Protein AF-A0A960ZLJ6-F1 (afdb_monomer_lite)

Secondary structure (DSSP, 8-state):
------------------PPP---------HHHHHHHHHHHHHHHHHHHHHHHHHHHHHHHHHS---HHHHHHHHHHHHHHHHHHHHHHHHHHHHHHS--HHHHHHHHHHHHHHHHHHHHHHHHHHS---S-HHHHHHHHHHHHHHHHHHHHHHHHHHHHHHHH-PPPPHHHH--HHHHHHHHHHHHHHHHHHHHHHSTTSSS----S--THHHHHHHHHHHHHHHHHHHHHHHHHHHHHTTSTT-

Structure (mmCIF, N/CA/C/O backbone):
data_AF-A0A960ZLJ6-F1
#
_entry.id   AF-A0A960ZLJ6-F1
#
loop_
_atom_site.group_PDB
_atom_site.id
_atom_site.type_symbol
_atom_site.label_atom_id
_atom_site.label_alt_id
_atom_site.label_comp_id
_atom_site.label_asym_id
_atom_site.label_entity_id
_atom_site.label_seq_id
_atom_site.pdbx_PDB_ins_code
_atom_site.Cartn_x
_atom_site.Cartn_y
_atom_site.Cartn_z
_atom_site.occupancy
_atom_site.B_iso_or_equiv
_atom_site.auth_seq_id
_atom_site.auth_comp_id
_atom_site.auth_asym_id
_atom_site.auth_atom_id
_atom_site.pdbx_PDB_model_num
ATOM 1 N N . MET A 1 1 ? -41.829 24.516 54.418 1.00 42.97 1 MET A N 1
ATOM 2 C CA . MET A 1 1 ? -42.920 23.629 54.867 1.00 42.97 1 MET A CA 1
ATOM 3 C C . MET A 1 1 ? -43.172 22.631 53.756 1.00 42.97 1 MET A C 1
ATOM 5 O O . MET A 1 1 ? -43.751 22.989 52.741 1.00 42.97 1 MET A O 1
ATOM 9 N N . GLU A 1 2 ? -42.612 21.433 53.912 1.00 40.19 2 GLU A N 1
ATOM 10 C CA . GLU A 1 2 ? -42.951 20.254 53.109 1.00 40.19 2 GLU A CA 1
ATOM 11 C C . GLU A 1 2 ? -44.406 19.843 53.356 1.00 40.19 2 GLU A C 1
ATOM 13 O O . GLU A 1 2 ? -44.946 20.088 54.439 1.00 40.19 2 GLU A O 1
ATOM 18 N N . PRO A 1 3 ? -44.979 19.090 52.414 1.00 52.72 3 PRO A N 1
ATOM 19 C CA . PRO A 1 3 ? -45.621 17.851 52.816 1.00 52.72 3 PRO A CA 1
ATOM 20 C C . PRO A 1 3 ? -44.926 16.636 52.191 1.00 52.72 3 PRO A C 1
ATOM 22 O O . PRO A 1 3 ? -44.803 16.509 50.973 1.00 52.72 3 PRO A O 1
ATOM 25 N N . ARG A 1 4 ? -44.501 15.727 53.078 1.00 37.47 4 ARG A N 1
ATOM 26 C CA . ARG A 1 4 ? -44.159 14.332 52.785 1.00 37.47 4 ARG A CA 1
ATOM 27 C C . ARG A 1 4 ? -45.387 13.606 52.237 1.00 37.47 4 ARG A C 1
ATOM 29 O O . ARG A 1 4 ? -46.447 13.665 52.854 1.00 37.47 4 ARG A O 1
ATOM 36 N N . PHE A 1 5 ? -45.203 12.835 51.172 1.00 51.69 5 PHE A N 1
ATOM 37 C CA . PHE A 1 5 ? -46.081 11.715 50.847 1.00 51.69 5 PHE A CA 1
ATOM 38 C C . PHE A 1 5 ? -45.293 10.414 50.983 1.00 51.69 5 PHE A C 1
ATOM 40 O O . PHE A 1 5 ? -44.429 10.099 50.168 1.00 51.69 5 PHE A O 1
ATOM 47 N N . ASP A 1 6 ? -45.612 9.675 52.043 1.00 43.44 6 ASP A N 1
ATOM 48 C CA . ASP A 1 6 ? -45.339 8.251 52.172 1.00 43.44 6 ASP A CA 1
ATOM 49 C C . ASP A 1 6 ? -46.301 7.479 51.258 1.00 43.44 6 ASP A C 1
ATOM 51 O O . ASP A 1 6 ? -47.517 7.599 51.406 1.00 43.44 6 ASP A O 1
ATOM 55 N N . ASN A 1 7 ? -45.786 6.626 50.366 1.00 44.28 7 ASN A N 1
ATOM 56 C CA . ASN A 1 7 ? -46.478 5.371 50.073 1.00 44.28 7 ASN A CA 1
ATOM 57 C C . ASN A 1 7 ? -45.523 4.278 49.570 1.00 44.28 7 ASN A C 1
ATOM 59 O O . ASN A 1 7 ? -44.730 4.469 48.650 1.00 44.28 7 ASN A O 1
ATOM 63 N N . LYS A 1 8 ? -45.604 3.127 50.236 1.00 41.88 8 LYS A N 1
ATOM 64 C CA . LYS A 1 8 ? -44.801 1.910 50.048 1.00 41.88 8 LYS A CA 1
ATOM 65 C C . LYS A 1 8 ? -45.372 1.019 48.916 1.00 41.88 8 LYS A C 1
ATOM 67 O O . LYS A 1 8 ? -46.445 1.311 48.397 1.00 41.88 8 LYS A O 1
ATOM 72 N N . PRO A 1 9 ? -44.652 -0.042 48.492 1.00 47.66 9 PRO A N 1
ATOM 73 C CA . PRO A 1 9 ? -44.700 -0.566 47.129 1.00 47.66 9 PRO A CA 1
ATOM 74 C C . PRO A 1 9 ? -45.764 -1.649 46.925 1.00 47.66 9 PRO A C 1
ATOM 76 O O . PRO A 1 9 ? -45.934 -2.525 47.772 1.00 47.66 9 PRO A O 1
ATOM 79 N N . ASN A 1 10 ? -46.386 -1.665 45.743 1.00 39.88 10 ASN A N 1
ATOM 80 C CA . ASN A 1 10 ? -47.188 -2.798 45.291 1.00 39.88 10 ASN A CA 1
ATOM 81 C C . ASN A 1 10 ? -46.344 -3.748 44.432 1.00 39.88 10 ASN A C 1
ATOM 83 O O . ASN A 1 10 ? -45.914 -3.421 43.327 1.00 39.88 10 ASN A O 1
ATOM 87 N N . LYS A 1 11 ? -46.130 -4.950 44.975 1.00 42.84 11 LYS A N 1
ATOM 88 C CA . LYS A 1 11 ? -45.729 -6.151 44.242 1.00 42.84 11 LYS A CA 1
ATOM 89 C C . LYS A 1 11 ? -46.851 -6.530 43.271 1.00 42.84 11 LYS A C 1
ATOM 91 O O . LYS A 1 11 ? -47.959 -6.808 43.715 1.00 42.84 11 LYS A O 1
ATOM 96 N N . ALA A 1 12 ? -46.533 -6.652 41.988 1.00 43.50 12 ALA A N 1
ATOM 97 C CA . ALA A 1 12 ? -47.305 -7.463 41.055 1.00 43.50 12 ALA A CA 1
ATOM 98 C C . ALA A 1 12 ? -46.348 -8.454 40.382 1.00 43.50 12 ALA A C 1
ATOM 100 O O . ALA A 1 12 ? -45.472 -8.090 39.602 1.00 43.50 12 ALA A O 1
ATOM 101 N N . TRP A 1 13 ? -46.480 -9.710 40.798 1.00 40.50 13 TRP A N 1
ATOM 102 C CA . TRP A 1 13 ? -45.931 -10.903 40.165 1.00 40.50 13 TRP A CA 1
ATOM 103 C C . TRP A 1 13 ? -46.904 -11.392 39.083 1.00 40.50 13 TRP A C 1
ATOM 105 O O . TRP A 1 13 ? -48.114 -11.320 39.278 1.00 40.50 13 TRP A O 1
ATOM 115 N N . GLY A 1 14 ? -46.363 -11.977 38.013 1.00 36.09 14 GLY A N 1
ATOM 116 C CA . GLY A 1 14 ? -47.102 -12.660 36.942 1.00 36.09 14 GLY A CA 1
ATOM 117 C C . GLY A 1 14 ? -46.942 -11.911 35.616 1.00 36.09 14 GLY A C 1
ATOM 118 O O . GLY A 1 14 ? -47.268 -10.741 35.538 1.00 36.09 14 GLY A O 1
ATOM 119 N N . SER A 1 15 ? -46.403 -12.465 34.537 1.00 42.03 15 SER A N 1
ATOM 120 C CA . SER A 1 15 ? -46.321 -13.864 34.128 1.00 42.03 15 SER A CA 1
ATOM 121 C C . SER A 1 15 ? -45.172 -14.027 33.131 1.00 42.03 15 SER A C 1
ATOM 123 O O . SER A 1 15 ? -45.117 -13.358 32.101 1.00 42.03 15 SER A O 1
ATOM 125 N N . ARG A 1 16 ? -44.254 -14.936 33.456 1.00 40.34 16 ARG A N 1
ATOM 126 C CA . ARG A 1 16 ? -43.125 -15.358 32.630 1.00 40.34 16 ARG A CA 1
ATOM 127 C C . ARG A 1 16 ? -43.671 -16.242 31.501 1.00 40.34 16 ARG A C 1
ATOM 129 O O . ARG A 1 16 ? -43.960 -17.410 31.730 1.00 40.34 16 ARG A O 1
ATOM 136 N N . ALA A 1 17 ? -43.852 -15.679 30.309 1.00 43.78 17 ALA A N 1
ATOM 137 C CA . ALA A 1 17 ? -44.080 -16.462 29.100 1.00 43.78 17 ALA A CA 1
ATOM 138 C C . ALA A 1 17 ? -42.729 -17.029 28.641 1.00 43.78 17 ALA A C 1
ATOM 140 O O . ALA A 1 17 ? -41.893 -16.320 28.085 1.00 43.78 17 ALA A O 1
ATOM 141 N N . SER A 1 18 ? -42.500 -18.304 28.941 1.00 44.50 18 SER A N 1
ATOM 142 C CA . SER A 1 18 ? -41.421 -19.119 28.386 1.00 44.50 18 SER A CA 1
ATOM 143 C C . SER A 1 18 ? -41.724 -19.418 26.919 1.00 44.50 18 SER A C 1
ATOM 145 O O . SER A 1 18 ? -42.316 -20.445 26.591 1.00 44.50 18 SER A O 1
ATOM 147 N N . GLY A 1 19 ? -41.365 -18.482 26.042 1.00 42.03 19 GLY A N 1
ATOM 148 C CA . GLY A 1 19 ? -41.150 -18.781 24.631 1.00 42.03 19 GLY A CA 1
ATOM 149 C C . GLY A 1 19 ? -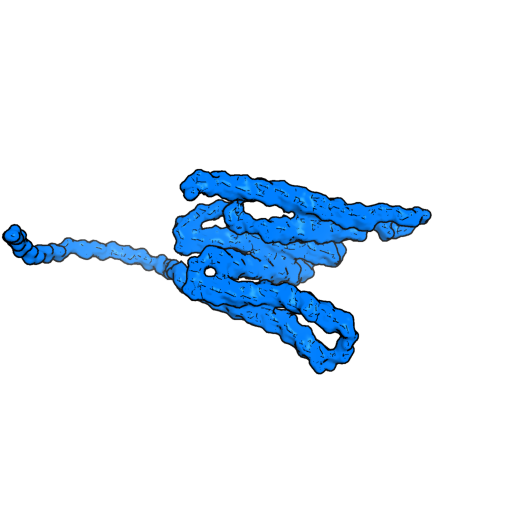39.851 -19.583 24.474 1.00 42.03 19 GLY A C 1
ATOM 150 O O . GLY A 1 19 ? -38.909 -19.329 25.228 1.00 42.03 19 GLY A O 1
ATOM 151 N N . PRO A 1 20 ? -39.785 -20.562 23.557 1.00 48.81 20 PRO A N 1
ATOM 152 C CA . PRO A 1 20 ? -38.560 -21.312 23.313 1.00 48.81 20 PRO A CA 1
ATOM 153 C C . PRO A 1 20 ? -37.447 -20.358 22.863 1.00 48.81 20 PRO A C 1
ATOM 155 O O . PRO A 1 20 ? -37.625 -19.579 21.925 1.00 48.81 20 PRO A O 1
ATOM 158 N N . GLU A 1 21 ? -36.313 -20.413 23.562 1.00 45.88 21 GLU A N 1
ATOM 159 C CA . GLU A 1 21 ? -35.086 -19.711 23.196 1.00 45.88 21 GLU A CA 1
ATOM 160 C C . GLU A 1 21 ? -34.679 -20.104 21.766 1.00 45.88 21 GLU A C 1
ATOM 162 O O . GLU A 1 21 ? -34.523 -21.299 21.488 1.00 45.88 21 GLU A O 1
ATOM 167 N N . PRO A 1 22 ? -34.477 -19.147 20.843 1.00 46.25 22 PRO A N 1
ATOM 168 C CA . PRO A 1 22 ? -33.805 -19.443 19.592 1.00 46.25 22 PRO A CA 1
ATOM 169 C C . PRO A 1 22 ? -32.340 -19.764 19.905 1.00 46.25 22 PRO A C 1
ATOM 171 O O . PRO A 1 22 ? -31.490 -18.890 20.072 1.00 46.25 22 PRO A O 1
ATOM 174 N N . THR A 1 23 ? -32.057 -21.058 20.001 1.00 48.19 23 THR A N 1
ATOM 175 C CA . THR A 1 23 ? -30.716 -21.636 20.031 1.00 48.19 23 THR A CA 1
ATOM 176 C C . THR A 1 23 ? -30.081 -21.494 18.649 1.00 48.19 23 THR A C 1
ATOM 178 O O . THR A 1 23 ? -30.034 -22.419 17.849 1.00 48.19 23 THR A O 1
ATOM 181 N N . SER A 1 24 ? -29.575 -20.298 18.361 1.00 44.19 24 SER A N 1
ATOM 182 C CA . SER A 1 24 ? -28.483 -20.110 17.406 1.00 44.19 24 SER A CA 1
ATOM 183 C C . SER A 1 24 ? -27.694 -18.862 17.793 1.00 44.19 24 SER A C 1
ATOM 185 O O . SER A 1 24 ? -27.745 -17.819 17.142 1.00 44.19 24 SER A O 1
ATOM 187 N N . THR A 1 25 ? -26.972 -18.953 18.905 1.00 41.34 25 THR A N 1
ATOM 188 C CA . THR A 1 25 ? -25.927 -17.993 19.249 1.00 41.34 25 THR A CA 1
ATOM 189 C C . THR A 1 25 ? -24.782 -18.152 18.250 1.00 41.34 25 THR A C 1
ATOM 191 O O . THR A 1 25 ? -23.787 -18.820 18.522 1.00 41.34 25 THR A O 1
ATOM 194 N N . CYS A 1 26 ? -24.900 -17.522 17.079 1.00 43.28 26 CYS A N 1
ATOM 195 C CA . CYS A 1 26 ? -23.722 -16.882 16.514 1.00 43.28 26 CYS A CA 1
ATOM 196 C C . CYS A 1 26 ? -23.325 -15.837 17.552 1.00 43.28 26 CYS A C 1
ATOM 198 O O . CYS A 1 26 ? -23.973 -14.800 17.666 1.00 43.28 26 CYS A O 1
ATOM 200 N N . GLU A 1 27 ? -22.362 -16.190 18.398 1.00 48.97 27 GLU A N 1
ATOM 201 C CA . GLU A 1 27 ? -21.798 -15.319 19.417 1.00 48.97 27 GLU A CA 1
ATOM 202 C C . GLU A 1 27 ? -21.179 -14.119 18.687 1.00 48.97 27 GLU A C 1
ATOM 204 O O . GLU A 1 27 ? -20.052 -14.165 18.198 1.00 48.97 27 GLU A O 1
ATOM 209 N N . GLU A 1 28 ? -21.986 -13.078 18.480 1.00 59.84 28 GLU A N 1
ATOM 210 C CA . GLU A 1 28 ? -21.565 -11.860 17.807 1.00 59.84 28 GLU A CA 1
ATOM 211 C C . GLU A 1 28 ? -20.450 -11.253 18.660 1.00 59.84 28 GLU A C 1
ATOM 213 O O . GLU A 1 28 ? -20.678 -10.816 19.793 1.00 59.84 28 GLU A O 1
ATOM 218 N N . MET A 1 29 ? -19.211 -11.322 18.157 1.00 68.25 29 MET A N 1
ATOM 219 C CA . MET A 1 29 ? -18.051 -10.834 18.893 1.00 68.25 29 MET A CA 1
ATOM 220 C C . MET A 1 29 ? -18.290 -9.383 19.288 1.00 68.25 29 MET A C 1
ATOM 222 O O . MET A 1 29 ? -18.554 -8.525 18.445 1.00 68.25 29 MET A O 1
ATOM 226 N N . ARG A 1 30 ? -18.164 -9.102 20.589 1.00 77.25 30 ARG A N 1
ATOM 227 C CA . ARG A 1 30 ? -18.282 -7.735 21.089 1.00 77.25 30 ARG A CA 1
ATOM 228 C C . ARG A 1 30 ? -17.206 -6.866 20.433 1.00 77.25 30 ARG A C 1
ATOM 230 O O . ARG A 1 30 ? -16.052 -7.301 20.366 1.00 77.25 30 ARG A O 1
ATOM 237 N N . PRO A 1 31 ? -17.524 -5.618 20.055 1.00 75.69 31 PRO A N 1
ATOM 238 C CA . PRO A 1 31 ? -16.590 -4.728 19.367 1.00 75.69 31 PRO A CA 1
ATOM 239 C C . PRO A 1 31 ? -15.247 -4.605 20.106 1.00 75.69 31 PRO A C 1
ATOM 241 O O . PRO A 1 31 ? -14.179 -4.666 19.502 1.00 75.69 31 PRO A O 1
ATOM 244 N N . GLU A 1 32 ? -15.258 -4.545 21.436 1.00 80.12 32 GLU A N 1
ATOM 245 C CA . GLU A 1 32 ? -14.033 -4.493 22.245 1.00 80.12 32 GLU A CA 1
ATOM 246 C C . GLU A 1 32 ? -13.080 -5.678 22.016 1.00 80.12 32 GLU A C 1
ATOM 248 O O . GLU A 1 32 ? -11.861 -5.493 21.990 1.00 80.12 32 GLU A O 1
ATOM 253 N N . HIS A 1 33 ? -13.622 -6.885 21.819 1.00 83.06 33 HIS A N 1
ATOM 254 C CA . HIS A 1 33 ? -12.832 -8.087 21.549 1.00 83.06 33 HIS A CA 1
ATOM 255 C C . HIS A 1 33 ? -12.257 -8.036 20.134 1.00 83.06 33 HIS A C 1
ATOM 257 O O . HIS A 1 33 ? -11.052 -8.213 19.964 1.00 83.06 33 HIS A O 1
ATOM 263 N N . THR A 1 34 ? -13.076 -7.683 19.140 1.00 82.12 34 THR A N 1
ATOM 264 C CA . THR A 1 34 ? -12.648 -7.498 17.743 1.00 82.12 34 THR A CA 1
ATOM 265 C C . THR A 1 34 ? -11.516 -6.475 17.635 1.00 82.12 34 THR A C 1
ATOM 267 O O . THR A 1 34 ? -10.515 -6.708 16.958 1.00 82.12 34 THR A O 1
ATOM 270 N N . ARG A 1 35 ? -11.624 -5.357 18.363 1.00 84.56 35 ARG A N 1
ATOM 271 C CA . ARG A 1 35 ? -10.609 -4.299 18.403 1.00 84.56 35 ARG A CA 1
ATOM 272 C C . ARG A 1 35 ? -9.286 -4.791 18.989 1.00 84.56 35 ARG A C 1
ATOM 274 O O . ARG A 1 35 ? -8.232 -4.562 18.398 1.00 84.56 35 ARG A O 1
ATOM 281 N N . ARG A 1 36 ? -9.332 -5.457 20.148 1.00 86.44 36 ARG A N 1
ATOM 282 C CA . ARG A 1 36 ? -8.135 -5.988 20.819 1.00 86.44 36 ARG A CA 1
ATOM 283 C C . ARG A 1 36 ? -7.461 -7.079 19.993 1.00 86.44 36 ARG A C 1
ATOM 285 O O . ARG A 1 36 ? -6.240 -7.071 19.884 1.00 86.44 36 ARG A O 1
ATOM 292 N N . LEU A 1 37 ? -8.239 -7.964 19.370 1.00 87.44 37 LEU A N 1
ATOM 293 C CA . LEU A 1 37 ? -7.715 -8.991 18.470 1.00 87.44 37 LEU A CA 1
ATOM 294 C C . LEU A 1 37 ? -7.023 -8.364 17.258 1.00 87.44 37 LEU A C 1
ATOM 296 O O . LEU A 1 37 ? -5.874 -8.697 16.979 1.00 87.44 37 LEU A O 1
ATOM 300 N N . LEU A 1 38 ? -7.674 -7.409 16.583 1.00 87.00 38 LEU A N 1
ATOM 301 C CA . LEU A 1 38 ? -7.099 -6.757 15.407 1.00 87.00 38 LEU A CA 1
ATOM 302 C C . LEU A 1 38 ? -5.836 -5.957 15.755 1.00 87.00 38 LEU A C 1
ATOM 304 O O . LEU A 1 38 ? -4.830 -6.069 15.059 1.00 87.00 38 LEU A O 1
ATOM 308 N N . GLY A 1 39 ? -5.866 -5.183 16.844 1.00 85.38 39 GLY A N 1
ATOM 309 C CA . GLY A 1 39 ? -4.712 -4.415 17.317 1.00 85.38 39 GLY A CA 1
ATOM 310 C C . GLY A 1 39 ? -3.545 -5.307 17.747 1.00 85.38 39 GLY A C 1
ATOM 311 O O . GLY A 1 39 ? -2.399 -5.057 17.369 1.00 85.38 39 GLY A O 1
ATOM 312 N N . GLY A 1 40 ? -3.830 -6.388 18.479 1.00 87.56 40 GLY A N 1
ATOM 313 C CA . GLY A 1 40 ? -2.829 -7.366 18.903 1.00 87.56 40 GLY A CA 1
ATOM 314 C C . GLY A 1 40 ? -2.185 -8.085 17.718 1.00 87.56 40 GLY A C 1
ATOM 315 O O . GLY A 1 40 ? -0.960 -8.116 17.610 1.00 87.56 40 GLY A O 1
ATOM 316 N N . PHE A 1 41 ? -2.996 -8.580 16.780 1.00 89.62 41 PHE A N 1
ATOM 317 C CA . PHE A 1 41 ? -2.505 -9.250 15.576 1.00 89.62 41 PHE A CA 1
ATOM 318 C C . PHE A 1 41 ? -1.679 -8.309 14.690 1.00 89.62 41 PHE A C 1
ATOM 320 O O . PHE A 1 41 ? -0.599 -8.681 14.235 1.00 89.62 41 PHE A O 1
ATOM 327 N N . ALA A 1 42 ? -2.126 -7.062 14.510 1.00 88.44 42 ALA A N 1
ATOM 328 C CA . ALA A 1 42 ? -1.377 -6.049 13.768 1.00 88.44 42 ALA A CA 1
ATOM 329 C C . ALA A 1 42 ? -0.020 -5.739 14.413 1.00 88.44 42 ALA A C 1
ATOM 331 O O . ALA A 1 42 ? 0.979 -5.578 13.711 1.00 88.44 42 ALA A O 1
ATOM 332 N N . THR A 1 43 ? 0.035 -5.694 15.744 1.00 89.56 43 THR A N 1
ATOM 333 C CA . THR A 1 43 ? 1.276 -5.439 16.482 1.00 89.56 43 THR A CA 1
ATOM 334 C C . THR A 1 43 ? 2.259 -6.598 16.324 1.00 89.56 43 THR A C 1
ATOM 336 O O . THR A 1 43 ? 3.427 -6.367 16.018 1.00 89.56 43 THR A O 1
ATOM 339 N N . LEU A 1 44 ? 1.788 -7.842 16.462 1.00 91.75 44 LEU A N 1
ATOM 340 C CA . LEU A 1 44 ? 2.619 -9.036 16.284 1.00 91.75 44 LEU A CA 1
ATOM 341 C C . LEU A 1 44 ? 3.147 -9.155 14.851 1.00 91.75 44 LEU A C 1
ATOM 343 O O . LEU A 1 44 ? 4.346 -9.351 14.657 1.00 91.75 44 LEU A O 1
ATOM 347 N N . LEU A 1 45 ? 2.281 -8.976 13.849 1.00 89.44 45 LEU A N 1
ATOM 348 C CA . LEU A 1 45 ? 2.687 -9.014 12.444 1.00 89.44 45 LEU A CA 1
ATOM 349 C C . LEU A 1 45 ? 3.667 -7.878 12.111 1.00 89.44 45 LEU A C 1
ATOM 351 O O . LEU A 1 45 ? 4.651 -8.085 11.405 1.00 89.44 45 LEU A O 1
ATOM 355 N N . GLY A 1 46 ? 3.427 -6.686 12.661 1.00 88.06 46 GLY A N 1
ATOM 356 C CA . GLY A 1 46 ? 4.304 -5.528 12.523 1.00 88.06 46 GLY A CA 1
ATOM 357 C C . GLY A 1 46 ? 5.697 -5.758 13.092 1.00 88.06 46 GLY A C 1
ATOM 358 O O . GLY A 1 46 ? 6.693 -5.465 12.429 1.00 88.06 46 GLY A O 1
ATOM 359 N N . ALA A 1 47 ? 5.768 -6.320 14.300 1.00 90.38 47 ALA A N 1
ATOM 360 C CA . ALA A 1 47 ? 7.023 -6.685 14.944 1.00 90.38 47 ALA A CA 1
ATOM 361 C C . ALA A 1 47 ? 7.765 -7.754 14.130 1.00 90.38 47 ALA A C 1
ATOM 363 O O . ALA A 1 47 ? 8.948 -7.581 13.840 1.00 90.38 47 ALA A O 1
ATOM 364 N N . TRP A 1 48 ? 7.058 -8.798 13.682 1.00 91.12 48 TRP A N 1
ATOM 365 C CA . TRP A 1 48 ? 7.618 -9.845 12.826 1.00 91.12 48 TRP A CA 1
ATOM 366 C C . TRP A 1 48 ? 8.198 -9.293 11.517 1.00 91.12 48 TRP A C 1
ATOM 368 O O . TRP A 1 48 ? 9.323 -9.631 11.148 1.00 91.12 48 TRP A O 1
ATOM 378 N N . TRP A 1 49 ? 7.468 -8.418 10.819 1.00 88.62 49 TRP A N 1
ATOM 379 C CA . TRP A 1 49 ? 7.940 -7.802 9.575 1.00 88.62 49 TRP A CA 1
ATOM 380 C C . TRP A 1 49 ? 9.145 -6.896 9.799 1.00 88.62 49 TRP A C 1
ATOM 382 O O . TRP A 1 49 ? 10.126 -6.972 9.062 1.00 88.62 49 TRP A O 1
ATOM 392 N N . THR A 1 50 ? 9.086 -6.055 10.833 1.00 88.75 50 THR A N 1
ATOM 393 C CA . THR A 1 50 ? 10.181 -5.146 11.189 1.00 88.75 50 THR A CA 1
ATOM 394 C C . THR A 1 50 ? 11.444 -5.946 11.494 1.00 88.75 50 THR A C 1
ATOM 396 O O . THR A 1 50 ? 12.506 -5.652 10.952 1.00 88.75 50 THR A O 1
ATOM 399 N N . TRP A 1 51 ? 11.313 -7.020 12.276 1.00 88.00 51 TRP A N 1
ATOM 400 C CA . TRP A 1 51 ? 12.399 -7.949 12.569 1.00 88.00 51 TRP A CA 1
ATOM 401 C C . TRP A 1 51 ? 12.958 -8.600 11.298 1.00 88.00 51 TRP A C 1
ATOM 403 O O . TRP A 1 51 ? 14.155 -8.520 11.036 1.00 88.00 51 TRP A O 1
ATOM 413 N N . SER A 1 52 ? 12.085 -9.165 10.462 1.00 84.50 52 SER A N 1
ATOM 414 C CA . SER A 1 52 ? 12.464 -9.838 9.211 1.00 84.50 52 SER A CA 1
ATOM 415 C C . SER A 1 52 ? 13.118 -8.898 8.195 1.00 84.50 52 SER A C 1
ATOM 417 O O . SER A 1 52 ? 13.901 -9.344 7.366 1.00 84.50 52 SER A O 1
ATOM 419 N N . THR A 1 53 ? 12.814 -7.601 8.255 1.00 84.44 53 THR A N 1
ATOM 420 C CA . THR A 1 53 ? 13.387 -6.593 7.354 1.00 84.44 53 THR A CA 1
ATOM 421 C C . THR A 1 53 ? 14.731 -6.075 7.861 1.00 84.44 53 THR A C 1
ATOM 423 O O . THR A 1 53 ? 15.619 -5.822 7.058 1.00 84.44 53 THR A O 1
ATOM 426 N N . ILE A 1 54 ? 14.897 -5.910 9.178 1.00 84.75 54 ILE A N 1
ATOM 427 C CA . ILE A 1 54 ? 16.079 -5.272 9.782 1.00 84.75 54 ILE A CA 1
ATOM 428 C C . ILE A 1 54 ? 17.195 -6.277 10.087 1.00 84.75 54 ILE A C 1
ATOM 430 O O . ILE A 1 54 ? 18.370 -5.963 9.902 1.00 84.75 54 ILE A O 1
ATOM 434 N N . VAL A 1 55 ? 16.857 -7.485 10.541 1.00 83.81 55 VAL A N 1
ATOM 435 C CA . VAL A 1 55 ? 17.857 -8.448 11.029 1.00 83.81 55 VAL A CA 1
ATOM 436 C C . VAL A 1 55 ? 18.729 -9.037 9.919 1.00 83.81 55 VAL A C 1
ATOM 438 O O . VAL A 1 55 ? 19.947 -8.995 10.089 1.00 83.81 55 VAL A O 1
ATOM 441 N N . PRO A 1 56 ? 18.200 -9.516 8.773 1.00 82.06 56 PRO A N 1
ATOM 442 C CA . PRO A 1 56 ? 19.047 -10.076 7.716 1.00 82.06 56 PRO A CA 1
ATOM 443 C C . PRO A 1 56 ? 20.119 -9.100 7.188 1.00 82.06 56 PRO A C 1
ATOM 445 O O . PRO A 1 56 ? 21.277 -9.509 7.062 1.00 82.06 56 PRO A O 1
ATOM 448 N N . PRO A 1 57 ? 19.802 -7.810 6.938 1.00 76.25 57 PRO A N 1
ATOM 449 C CA . PRO A 1 57 ? 20.807 -6.809 6.589 1.00 76.25 57 PRO A CA 1
ATOM 450 C C . PRO A 1 57 ? 21.888 -6.625 7.666 1.00 76.25 57 PRO A C 1
ATOM 452 O O . PRO A 1 57 ? 23.069 -6.599 7.333 1.00 76.25 57 PRO A O 1
ATOM 455 N N . ILE A 1 58 ? 21.512 -6.555 8.951 1.00 76.25 58 ILE A N 1
ATOM 456 C CA . ILE A 1 58 ? 22.472 -6.421 10.064 1.00 76.25 58 ILE A CA 1
ATOM 457 C C . ILE A 1 58 ? 23.386 -7.646 10.152 1.00 76.25 58 ILE A C 1
ATOM 459 O O . ILE A 1 58 ? 24.599 -7.498 10.273 1.00 76.25 58 ILE A O 1
ATOM 463 N N . THR A 1 59 ? 22.822 -8.853 10.054 1.00 77.62 59 THR A N 1
ATOM 464 C CA . THR A 1 59 ? 23.615 -10.089 10.104 1.00 77.62 59 THR A CA 1
ATOM 465 C C . THR A 1 59 ? 24.596 -10.184 8.944 1.00 77.62 59 THR A C 1
ATOM 467 O O . THR A 1 59 ? 25.714 -10.639 9.151 1.00 77.62 59 THR A O 1
ATOM 470 N N . ARG A 1 60 ? 24.215 -9.688 7.757 1.00 71.38 60 ARG A N 1
ATOM 471 C CA . ARG A 1 60 ? 25.110 -9.603 6.600 1.00 71.38 60 ARG A CA 1
ATOM 472 C C . ARG A 1 60 ? 26.248 -8.613 6.833 1.00 71.38 60 ARG A C 1
ATOM 474 O O . ARG A 1 60 ? 27.391 -8.962 6.571 1.00 71.38 60 ARG A O 1
ATOM 481 N N . ILE A 1 61 ? 25.965 -7.413 7.354 1.00 71.94 61 ILE A N 1
ATOM 482 C CA . ILE A 1 61 ? 27.007 -6.414 7.675 1.00 71.94 61 ILE A CA 1
ATOM 483 C C . ILE A 1 61 ? 28.062 -6.997 8.628 1.00 71.94 61 ILE A C 1
ATOM 485 O O . ILE A 1 61 ? 29.233 -6.637 8.554 1.00 71.94 61 ILE A O 1
ATOM 489 N N . TRP A 1 62 ? 27.651 -7.881 9.538 1.00 68.69 62 TRP A N 1
ATOM 490 C CA . TRP A 1 62 ? 28.553 -8.535 10.484 1.00 68.69 62 TRP A CA 1
ATOM 491 C C . TRP A 1 62 ? 29.292 -9.753 9.919 1.00 68.69 62 TRP A C 1
ATOM 493 O O . TRP A 1 62 ? 30.333 -10.107 10.469 1.00 68.69 62 TRP A O 1
ATOM 503 N N . SER A 1 63 ? 28.774 -10.406 8.872 1.00 71.19 63 SER A N 1
ATOM 504 C CA . SER A 1 63 ? 29.363 -11.632 8.320 1.00 71.19 63 SER A CA 1
ATOM 505 C C . SER A 1 63 ? 30.316 -11.397 7.151 1.00 71.19 63 SER A C 1
ATOM 507 O O . SER A 1 63 ? 31.254 -12.175 7.007 1.00 71.19 63 SER A O 1
ATOM 509 N N . ASP A 1 64 ? 30.114 -10.346 6.348 1.00 59.75 64 ASP A N 1
ATOM 510 C CA . ASP A 1 64 ? 30.881 -10.108 5.119 1.00 59.75 64 ASP A CA 1
ATOM 511 C C . ASP A 1 64 ? 31.451 -8.682 5.030 1.00 59.75 64 ASP A C 1
ATOM 513 O O . ASP A 1 64 ? 30.831 -7.701 5.444 1.00 59.75 64 ASP A O 1
ATOM 517 N N . GLY A 1 65 ? 32.651 -8.566 4.451 1.00 54.25 65 GLY A N 1
ATOM 518 C CA . GLY A 1 65 ? 33.301 -7.290 4.151 1.00 54.25 65 GLY A CA 1
ATOM 519 C C . GLY A 1 65 ? 32.573 -6.551 3.030 1.00 54.25 65 GLY A C 1
ATOM 520 O O . GLY A 1 65 ? 32.841 -6.785 1.856 1.00 54.25 65 GLY A O 1
ATOM 521 N N . PHE A 1 66 ? 31.643 -5.672 3.397 1.00 57.53 66 PHE A N 1
ATOM 522 C CA . PHE A 1 66 ? 30.860 -4.888 2.445 1.00 57.53 66 PHE A CA 1
ATOM 523 C C . PHE A 1 66 ? 31.659 -3.756 1.792 1.00 57.53 66 PHE A C 1
ATOM 525 O O . PHE A 1 66 ? 32.395 -3.021 2.455 1.00 57.53 66 PHE A O 1
ATOM 532 N N . GLU A 1 67 ? 31.414 -3.540 0.500 1.00 61.00 67 GLU A N 1
ATOM 533 C CA . GLU A 1 67 ? 31.751 -2.281 -0.158 1.00 61.00 67 GLU A CA 1
ATOM 534 C C . GLU A 1 67 ? 30.901 -1.147 0.442 1.00 61.00 67 GLU A C 1
ATOM 536 O O . GLU A 1 67 ? 29.709 -1.305 0.713 1.00 61.00 67 GLU A O 1
ATOM 541 N N . SER A 1 68 ? 31.492 0.031 0.662 1.00 59.78 68 SER A N 1
ATOM 542 C CA . SER A 1 68 ? 30.827 1.149 1.357 1.00 59.78 68 SER A CA 1
ATOM 543 C C . SER A 1 68 ? 29.508 1.589 0.702 1.00 59.78 68 SER A C 1
ATOM 545 O O . SER A 1 68 ? 28.633 2.129 1.380 1.00 59.78 68 SER A O 1
ATOM 547 N N . PHE A 1 69 ? 29.344 1.339 -0.601 1.00 55.03 69 PHE A N 1
ATOM 548 C CA . PHE A 1 69 ? 28.129 1.645 -1.357 1.00 55.03 69 PHE A CA 1
ATOM 549 C C . PHE A 1 69 ? 26.923 0.802 -0.911 1.00 55.03 69 PHE A C 1
ATOM 551 O O . PHE A 1 69 ? 25.826 1.336 -0.734 1.00 55.03 69 PHE A O 1
ATOM 558 N N . ASP A 1 70 ? 27.134 -0.483 -0.630 1.00 64.56 70 ASP A N 1
ATOM 559 C CA . ASP A 1 70 ? 26.084 -1.387 -0.162 1.00 64.56 70 ASP A CA 1
ATOM 560 C C . ASP A 1 70 ? 25.604 -1.026 1.246 1.00 64.56 70 ASP A C 1
ATOM 562 O O . ASP A 1 70 ? 24.415 -1.136 1.538 1.00 64.56 70 ASP A O 1
ATOM 566 N N . VAL A 1 71 ? 26.497 -0.520 2.105 1.00 67.62 71 VAL A N 1
ATOM 567 C CA . VAL A 1 71 ? 26.149 -0.054 3.458 1.00 67.62 71 VAL A CA 1
ATOM 568 C C . VAL A 1 71 ? 25.243 1.178 3.400 1.00 67.62 71 VAL A C 1
ATOM 570 O O . VAL A 1 71 ? 24.243 1.243 4.117 1.00 67.62 71 VAL A O 1
ATOM 573 N N . VAL A 1 72 ? 25.547 2.141 2.523 1.00 67.81 72 VAL A N 1
ATOM 574 C CA . VAL A 1 72 ? 24.719 3.345 2.320 1.00 67.81 72 VAL A CA 1
ATOM 575 C C . VAL A 1 72 ? 23.353 2.975 1.733 1.00 67.81 72 VAL A C 1
ATOM 577 O O . VAL A 1 72 ? 22.320 3.494 2.172 1.00 67.81 72 VAL A O 1
ATOM 580 N N . PHE A 1 73 ? 23.326 2.042 0.780 1.00 66.81 73 PHE A N 1
ATOM 581 C CA . PHE A 1 73 ? 22.086 1.544 0.191 1.00 66.81 73 PHE A CA 1
ATOM 582 C C . PHE A 1 73 ? 21.222 0.804 1.226 1.00 66.81 73 PHE A C 1
ATOM 584 O O . PHE A 1 73 ? 20.027 1.093 1.349 1.00 66.81 73 PHE A O 1
ATOM 591 N N . LEU A 1 74 ? 21.829 -0.062 2.048 1.00 71.88 74 LEU A N 1
ATOM 592 C CA . LEU A 1 74 ? 21.173 -0.723 3.181 1.00 71.88 74 LEU A CA 1
ATOM 593 C C . LEU A 1 74 ? 20.580 0.294 4.162 1.00 71.88 74 LEU A C 1
ATOM 595 O O . LEU A 1 74 ? 19.402 0.204 4.499 1.00 71.88 74 LEU A O 1
ATOM 599 N N . LEU A 1 75 ? 21.376 1.277 4.595 1.00 74.19 75 LEU A N 1
ATOM 600 C CA . LEU A 1 75 ? 20.969 2.292 5.573 1.00 74.19 75 LEU A CA 1
ATOM 601 C C . LEU A 1 75 ? 19.795 3.149 5.098 1.00 74.19 75 LEU A C 1
ATOM 603 O O . LEU A 1 75 ? 19.086 3.708 5.928 1.00 74.19 75 LEU A O 1
ATOM 607 N N . THR A 1 76 ? 19.570 3.245 3.788 1.00 74.44 76 THR A N 1
ATOM 608 C CA . THR A 1 76 ? 18.494 4.069 3.226 1.00 74.44 76 THR A CA 1
ATOM 609 C C . THR A 1 76 ? 17.237 3.247 2.937 1.00 74.44 76 THR A C 1
ATOM 611 O O . THR A 1 76 ? 16.127 3.662 3.276 1.00 74.44 76 THR A O 1
ATOM 614 N N . ILE A 1 77 ? 17.383 2.060 2.338 1.00 75.12 77 ILE A N 1
ATOM 615 C CA . ILE A 1 77 ? 16.238 1.238 1.919 1.00 75.12 77 ILE A CA 1
ATOM 616 C C . ILE A 1 77 ? 15.659 0.415 3.069 1.00 75.12 77 ILE A C 1
ATOM 618 O O . ILE A 1 77 ? 14.437 0.284 3.156 1.00 75.12 77 ILE A O 1
ATOM 622 N N . VAL A 1 78 ? 16.493 -0.114 3.969 1.00 79.06 78 VAL A N 1
ATOM 623 C CA . VAL A 1 78 ? 16.022 -0.958 5.080 1.00 79.06 78 VAL A CA 1
ATOM 624 C C . VAL A 1 78 ? 15.055 -0.197 5.995 1.00 79.06 78 VAL A C 1
ATOM 626 O O . VAL A 1 78 ? 13.976 -0.733 6.266 1.00 79.06 78 VAL A O 1
ATOM 629 N N . PRO A 1 79 ? 15.327 1.060 6.410 1.00 81.06 79 PRO A N 1
ATOM 630 C CA . PRO A 1 79 ? 14.352 1.829 7.177 1.00 81.06 79 PRO A CA 1
ATOM 631 C C . PRO A 1 79 ? 13.057 2.069 6.407 1.00 81.06 79 PRO A C 1
ATOM 633 O O . PRO A 1 79 ? 11.984 1.949 6.990 1.00 81.06 79 PRO A O 1
ATOM 636 N N . LEU A 1 80 ? 13.138 2.350 5.101 1.00 80.06 80 LEU A N 1
ATOM 637 C CA . LEU A 1 80 ? 11.961 2.591 4.265 1.00 80.06 80 LEU A CA 1
ATOM 638 C C . LEU A 1 80 ? 11.059 1.348 4.185 1.00 80.06 80 LEU A C 1
ATOM 640 O O . LEU A 1 80 ? 9.842 1.451 4.336 1.00 80.06 80 LEU A O 1
ATOM 644 N N . MET A 1 81 ? 11.658 0.167 4.014 1.00 80.31 81 MET A N 1
ATOM 645 C CA . MET A 1 81 ? 10.954 -1.120 3.990 1.00 80.31 81 MET A CA 1
ATOM 646 C C . MET A 1 81 ? 10.403 -1.524 5.366 1.00 80.31 81 MET A C 1
ATOM 648 O O . MET A 1 81 ? 9.422 -2.266 5.448 1.00 80.31 81 MET A O 1
ATOM 652 N N . ALA A 1 82 ? 10.994 -1.020 6.454 1.00 84.31 82 ALA A N 1
ATOM 653 C CA . ALA A 1 82 ? 10.516 -1.250 7.814 1.00 84.31 82 ALA A CA 1
ATOM 654 C C . ALA A 1 82 ? 9.304 -0.373 8.187 1.00 84.31 82 ALA A C 1
ATOM 656 O O . ALA A 1 82 ? 8.569 -0.731 9.110 1.00 84.31 82 ALA A O 1
ATOM 657 N N . ILE A 1 83 ? 9.047 0.733 7.468 1.00 86.38 83 ILE A N 1
ATOM 658 C CA . ILE A 1 83 ? 7.947 1.673 7.763 1.00 86.38 83 ILE A CA 1
ATOM 659 C C . ILE A 1 83 ? 6.596 0.959 7.939 1.00 86.38 83 ILE A C 1
ATOM 661 O O . ILE A 1 83 ? 5.963 1.192 8.967 1.00 86.38 83 ILE A O 1
ATOM 665 N N . PRO A 1 84 ? 6.128 0.078 7.030 1.00 84.81 84 PRO A N 1
ATOM 666 C CA . PRO A 1 84 ? 4.845 -0.604 7.208 1.00 84.81 84 PRO A CA 1
ATOM 667 C C . PRO A 1 84 ? 4.771 -1.400 8.518 1.00 84.81 84 PRO A C 1
ATOM 669 O O . PRO A 1 84 ? 3.747 -1.358 9.198 1.00 84.81 84 PRO A O 1
ATOM 672 N N . GLY A 1 85 ? 5.864 -2.065 8.907 1.00 86.44 85 GLY A N 1
ATOM 673 C CA . GLY A 1 85 ? 5.956 -2.810 10.162 1.00 86.44 85 GLY A CA 1
ATOM 674 C C . GLY A 1 85 ? 5.886 -1.898 11.387 1.00 86.44 85 GLY A C 1
ATOM 675 O O . GLY A 1 85 ? 5.083 -2.141 12.289 1.00 86.44 85 GLY A O 1
ATOM 676 N N . ILE A 1 86 ? 6.641 -0.795 11.378 1.00 88.06 86 ILE A N 1
ATOM 677 C CA . ILE A 1 86 ? 6.629 0.212 12.450 1.00 88.06 86 ILE A CA 1
ATOM 678 C C . ILE A 1 86 ? 5.233 0.831 12.592 1.00 88.06 86 ILE A C 1
ATOM 680 O O . ILE A 1 86 ? 4.705 0.923 13.701 1.00 88.06 86 ILE A O 1
ATOM 684 N N . LEU A 1 87 ? 4.598 1.213 11.479 1.00 89.19 87 LEU A N 1
ATOM 685 C CA . LEU A 1 87 ? 3.237 1.754 11.484 1.00 89.19 87 LEU A CA 1
ATOM 686 C C . LEU A 1 87 ? 2.229 0.732 12.025 1.00 89.19 87 LEU A C 1
ATOM 688 O O . LEU A 1 87 ? 1.357 1.106 12.808 1.00 89.19 87 LEU A O 1
ATOM 692 N N . SER A 1 88 ? 2.370 -0.548 11.670 1.00 89.62 88 SER A N 1
ATOM 693 C CA . SER A 1 88 ? 1.532 -1.630 12.199 1.00 89.62 88 SER A CA 1
ATOM 694 C C . SER A 1 88 ? 1.627 -1.749 13.719 1.00 89.62 88 SER A C 1
ATOM 696 O O . SER A 1 88 ? 0.608 -1.899 14.384 1.00 89.62 88 SER A O 1
ATOM 698 N N . VAL A 1 89 ? 2.837 -1.641 14.279 1.00 89.56 89 VAL A N 1
ATOM 699 C CA . VAL A 1 89 ? 3.061 -1.668 15.733 1.00 89.56 89 VAL A CA 1
ATOM 700 C C . VAL A 1 89 ? 2.432 -0.442 16.390 1.00 89.56 89 VAL A C 1
ATOM 702 O O . VAL A 1 89 ? 1.621 -0.578 17.302 1.00 89.56 89 VAL A O 1
ATOM 705 N N . VAL A 1 90 ? 2.748 0.763 15.908 1.00 91.00 90 VAL A N 1
ATOM 706 C CA . VAL A 1 90 ? 2.269 2.016 16.515 1.00 91.00 90 VAL A CA 1
ATOM 707 C C . VAL A 1 90 ? 0.743 2.107 16.478 1.00 91.00 90 VAL A C 1
ATOM 709 O O . VAL A 1 90 ? 0.109 2.384 17.499 1.00 91.00 90 VAL A O 1
ATOM 712 N N . PHE A 1 91 ? 0.133 1.866 15.317 1.00 88.69 91 PHE A N 1
ATOM 713 C CA . PHE A 1 91 ? -1.318 1.945 15.174 1.00 88.69 91 PHE A CA 1
ATOM 714 C C . PHE A 1 91 ? -2.038 0.713 15.724 1.00 88.69 91 PHE A C 1
ATOM 716 O O . PHE A 1 91 ? -3.165 0.853 16.195 1.00 88.69 91 PHE A O 1
ATOM 723 N N . GLY A 1 92 ? -1.396 -0.458 15.744 1.00 86.12 92 GLY A N 1
ATOM 724 C CA . GLY A 1 92 ? -1.911 -1.666 16.389 1.00 86.12 92 GLY A CA 1
ATOM 725 C C . GLY A 1 92 ? -2.037 -1.503 17.902 1.00 86.12 92 GLY A C 1
ATOM 726 O O . GLY A 1 92 ? -3.110 -1.754 18.452 1.00 86.12 92 GLY A O 1
ATOM 727 N N . VAL A 1 93 ? -0.999 -0.978 18.565 1.00 88.81 93 VAL A N 1
ATOM 728 C CA . VAL A 1 93 ? -1.027 -0.662 20.006 1.00 88.81 93 VAL A CA 1
ATOM 729 C C . VAL A 1 93 ? -2.067 0.415 20.311 1.00 88.81 93 VAL A C 1
ATOM 731 O O . VAL A 1 93 ? -2.855 0.265 21.247 1.00 88.81 93 VAL A O 1
ATOM 734 N N . ARG A 1 94 ? -2.130 1.485 19.503 1.00 87.12 94 ARG A N 1
ATOM 735 C CA . ARG A 1 94 ? -3.164 2.520 19.668 1.00 87.12 94 ARG A CA 1
ATOM 736 C C . ARG A 1 94 ? -4.567 1.941 19.542 1.00 87.12 94 ARG A C 1
ATOM 738 O O . ARG A 1 94 ? -5.399 2.226 20.394 1.00 87.12 94 ARG A O 1
ATOM 745 N N . LEU A 1 95 ? -4.810 1.103 18.533 1.00 86.44 95 LEU A N 1
ATOM 746 C CA . LEU A 1 95 ? -6.102 0.451 18.337 1.00 86.44 95 LEU A CA 1
ATOM 747 C C . LEU A 1 95 ? -6.446 -0.485 19.503 1.00 86.44 95 LEU A C 1
ATOM 749 O O . LEU A 1 95 ? -7.595 -0.543 19.927 1.00 86.44 95 LEU A O 1
ATOM 753 N N . PHE A 1 96 ? -5.462 -1.196 20.057 1.00 83.69 96 PHE A N 1
ATOM 754 C CA . PHE A 1 96 ? -5.663 -2.085 21.201 1.00 83.69 96 PHE A CA 1
ATOM 755 C C . PHE A 1 96 ? -6.223 -1.333 22.420 1.00 83.69 96 PHE A C 1
ATOM 757 O O . PHE A 1 96 ? -7.206 -1.770 23.036 1.00 83.69 96 PHE A O 1
ATOM 764 N N . HIS A 1 97 ? -5.639 -0.172 22.725 1.00 83.06 97 HIS A N 1
ATOM 765 C CA . HIS A 1 97 ? -6.047 0.668 23.849 1.00 83.06 97 HIS A CA 1
ATOM 766 C C . HIS A 1 97 ? -7.336 1.445 23.579 1.00 83.06 97 HIS A C 1
ATOM 768 O O . HIS A 1 97 ? -8.249 1.404 24.407 1.00 83.06 97 HIS A O 1
ATOM 774 N N . GLU A 1 98 ? -7.448 2.097 22.424 1.00 83.62 98 GLU A N 1
ATOM 775 C CA . GLU A 1 98 ? -8.541 3.017 22.127 1.00 83.62 98 GLU A CA 1
ATOM 776 C C . GLU A 1 98 ? -9.083 2.837 20.705 1.00 83.62 98 GLU A C 1
ATOM 778 O O . GLU A 1 98 ? -8.353 2.708 19.720 1.00 83.62 98 GLU A O 1
ATOM 783 N N . MET A 1 99 ? -10.412 2.849 20.596 1.00 76.81 99 MET A N 1
ATOM 784 C CA . MET A 1 99 ? -11.111 2.753 19.322 1.00 76.81 99 MET A CA 1
ATOM 785 C C . MET A 1 99 ? -11.039 4.097 18.588 1.00 76.81 99 MET A C 1
ATOM 787 O O . MET A 1 99 ? -11.902 4.950 18.762 1.00 76.81 99 MET A O 1
ATOM 791 N N . GLN A 1 100 ? -10.020 4.280 17.750 1.00 81.94 100 GLN A N 1
ATOM 792 C CA . GLN A 1 100 ? -9.918 5.433 16.855 1.00 81.94 100 GLN A CA 1
ATOM 793 C C . GLN A 1 100 ? -10.045 4.987 15.397 1.00 81.94 100 GLN A C 1
ATOM 795 O O . GLN A 1 100 ? -9.340 4.082 14.944 1.00 81.94 100 GLN A O 1
ATOM 800 N N . GLU A 1 101 ? -10.912 5.653 14.631 1.00 80.88 101 GLU A N 1
ATOM 801 C CA . GLU A 1 101 ? -11.091 5.346 13.207 1.00 80.88 101 GLU A CA 1
ATOM 802 C C . GLU A 1 101 ? -9.804 5.517 12.398 1.00 80.88 101 GLU A C 1
ATOM 804 O O . GLU A 1 101 ? -9.549 4.761 11.463 1.00 80.88 101 GLU A O 1
ATOM 809 N N . SER A 1 102 ? -8.985 6.510 12.751 1.00 82.69 102 SER A N 1
ATOM 810 C CA . SER A 1 102 ? -7.683 6.740 12.126 1.00 82.69 102 SER A CA 1
ATOM 811 C C . SER A 1 102 ? -6.775 5.522 12.307 1.00 82.69 102 SER A C 1
ATOM 813 O O . SER A 1 102 ? -6.253 5.004 11.321 1.00 82.69 102 SER A O 1
ATOM 815 N N . SER A 1 103 ? -6.651 5.011 13.535 1.00 83.19 103 SER A N 1
ATOM 816 C CA . SER A 1 103 ? -5.871 3.810 13.858 1.00 83.19 103 SER A CA 1
ATOM 817 C C . SER A 1 103 ? -6.393 2.576 13.123 1.00 83.19 103 SER A C 1
ATOM 819 O O . SER A 1 103 ? -5.604 1.829 12.553 1.00 83.19 103 SER A O 1
ATOM 821 N N . LEU A 1 104 ? -7.716 2.401 13.046 1.00 83.75 104 LEU A N 1
ATOM 822 C CA . LEU A 1 104 ? -8.337 1.307 12.297 1.00 83.75 104 LEU A CA 1
ATOM 823 C C . LEU A 1 104 ? -7.990 1.365 10.799 1.00 83.75 104 LEU A C 1
ATOM 825 O O . LEU A 1 104 ? -7.611 0.354 10.206 1.00 83.75 104 LEU A O 1
ATOM 829 N N . ARG A 1 105 ? -8.075 2.556 10.190 1.00 84.88 105 ARG A N 1
ATOM 830 C CA . ARG A 1 105 ? -7.714 2.769 8.779 1.00 84.88 105 ARG A CA 1
ATOM 831 C C . ARG A 1 105 ? -6.243 2.465 8.514 1.00 84.88 105 ARG A C 1
ATOM 833 O O . ARG A 1 105 ? -5.938 1.898 7.467 1.00 84.88 105 ARG A O 1
ATOM 840 N N . TRP A 1 106 ? -5.349 2.830 9.432 1.00 85.25 106 TRP A N 1
ATOM 841 C CA . TRP A 1 106 ? -3.922 2.526 9.319 1.00 85.25 106 TRP A CA 1
ATOM 842 C C . TRP A 1 106 ? -3.644 1.031 9.433 1.00 85.25 106 TRP A C 1
ATOM 844 O O . TRP A 1 106 ? -2.975 0.481 8.565 1.00 85.25 106 TRP A O 1
ATOM 854 N N . VAL A 1 107 ? -4.208 0.363 10.441 1.00 85.56 107 VAL A N 1
ATOM 855 C CA . VAL A 1 107 ? -4.032 -1.080 10.654 1.00 85.56 107 VAL A CA 1
ATOM 856 C C . VAL A 1 107 ? -4.509 -1.880 9.440 1.00 85.56 107 VAL A C 1
ATOM 858 O O . VAL A 1 107 ? -3.761 -2.691 8.898 1.00 85.56 107 VAL A O 1
ATOM 861 N N . ILE A 1 108 ? -5.719 -1.608 8.944 1.00 86.19 108 ILE A N 1
ATOM 862 C CA . ILE A 1 108 ? -6.248 -2.310 7.764 1.00 86.19 108 ILE A CA 1
ATOM 863 C C . ILE A 1 108 ? -5.466 -1.929 6.501 1.00 86.19 108 ILE A C 1
ATOM 865 O O . ILE A 1 108 ? -5.267 -2.767 5.625 1.00 86.19 108 ILE A O 1
ATOM 869 N N . GLY A 1 109 ? -4.971 -0.692 6.409 1.00 83.81 109 GLY A N 1
ATOM 870 C CA . GLY A 1 109 ? -4.125 -0.246 5.299 1.00 83.81 109 GLY A CA 1
ATOM 871 C C . GLY A 1 109 ? -2.819 -1.022 5.229 1.00 83.81 109 GLY A C 1
ATOM 872 O O . GLY A 1 109 ? -2.418 -1.461 4.155 1.00 83.81 109 GLY A O 1
ATOM 873 N N . VAL A 1 110 ? -2.199 -1.261 6.381 1.00 84.00 110 VAL A N 1
ATOM 874 C CA . VAL A 1 110 ? -1.007 -2.095 6.475 1.00 84.00 110 VAL A CA 1
ATOM 875 C C . VAL A 1 110 ? -1.322 -3.538 6.071 1.00 84.00 110 VAL A C 1
ATOM 877 O O . VAL A 1 110 ? -0.622 -4.080 5.218 1.00 84.00 110 VAL A O 1
ATOM 880 N N . PHE A 1 111 ? -2.409 -4.139 6.572 1.00 84.62 111 PHE A N 1
ATOM 881 C CA . PHE A 1 111 ? -2.830 -5.477 6.127 1.00 84.62 111 PHE A CA 1
ATOM 882 C C . PHE A 1 111 ? -3.073 -5.555 4.618 1.00 84.62 111 PHE A C 1
ATOM 884 O O . PHE A 1 111 ? -2.709 -6.550 3.998 1.00 84.62 111 PHE A O 1
ATOM 891 N N . ALA A 1 112 ? -3.635 -4.511 4.010 1.00 85.19 112 ALA A N 1
ATOM 892 C CA . ALA A 1 112 ? -3.834 -4.456 2.567 1.00 85.19 112 ALA A CA 1
ATOM 893 C C . ALA A 1 112 ? -2.502 -4.449 1.802 1.00 85.19 112 ALA A C 1
ATOM 895 O O . ALA A 1 112 ? -2.384 -5.120 0.781 1.00 85.19 112 ALA A O 1
ATOM 896 N N . ILE A 1 113 ? -1.481 -3.751 2.310 1.00 81.69 113 ILE A N 1
ATOM 897 C CA . ILE A 1 113 ? -0.130 -3.779 1.730 1.00 81.69 113 ILE A CA 1
ATOM 898 C C . ILE A 1 113 ? 0.443 -5.197 1.806 1.00 81.69 113 ILE A C 1
ATOM 900 O O . ILE A 1 113 ? 0.857 -5.738 0.783 1.00 81.69 113 ILE A O 1
ATOM 904 N N . PHE A 1 114 ? 0.408 -5.827 2.985 1.00 81.75 114 PHE A N 1
ATOM 905 C CA . PHE A 1 114 ? 0.847 -7.217 3.156 1.00 81.75 114 PHE A CA 1
ATOM 906 C C . PHE A 1 114 ? 0.117 -8.171 2.209 1.00 81.75 114 PHE A C 1
ATOM 908 O O . PHE A 1 114 ? 0.746 -9.002 1.557 1.00 81.75 114 PHE A O 1
ATOM 915 N N . PHE A 1 115 ? -1.203 -8.023 2.103 1.00 83.94 115 PHE A N 1
ATOM 916 C CA . PHE A 1 115 ? -2.040 -8.835 1.232 1.00 83.94 115 PHE A CA 1
ATOM 917 C C . PHE A 1 115 ? -1.690 -8.640 -0.247 1.00 83.94 115 PHE A C 1
ATOM 919 O O . PHE A 1 115 ? -1.579 -9.623 -0.972 1.00 83.94 115 PHE A O 1
ATOM 926 N N . ALA A 1 116 ? -1.450 -7.402 -0.692 1.00 83.38 116 ALA A N 1
ATOM 927 C CA . ALA A 1 116 ? -1.026 -7.117 -2.061 1.00 83.38 116 ALA A CA 1
ATOM 928 C C . ALA A 1 116 ? 0.327 -7.766 -2.385 1.00 83.38 116 ALA A C 1
ATOM 930 O O . ALA A 1 116 ? 0.465 -8.404 -3.426 1.00 83.38 116 ALA A O 1
ATOM 931 N N . PHE A 1 117 ? 1.312 -7.650 -1.488 1.00 79.44 117 PHE A N 1
ATOM 932 C CA . PHE A 1 117 ? 2.619 -8.288 -1.672 1.00 79.44 117 PHE A CA 1
ATOM 933 C C . PHE A 1 117 ? 2.513 -9.811 -1.702 1.00 79.44 117 PHE A C 1
ATOM 935 O O . PHE A 1 117 ? 3.068 -10.441 -2.597 1.00 79.44 117 PHE A O 1
ATOM 942 N N . PHE A 1 118 ? 1.763 -10.394 -0.766 1.00 82.75 118 PHE A N 1
ATOM 943 C CA . PHE A 1 118 ? 1.551 -11.837 -0.702 1.00 82.75 118 PHE A CA 1
ATOM 944 C C . PHE A 1 118 ? 0.841 -12.370 -1.951 1.00 82.75 118 PHE A C 1
ATOM 946 O O . PHE A 1 118 ? 1.244 -13.379 -2.524 1.00 82.75 118 PHE A O 1
ATOM 953 N N . LEU A 1 119 ? -0.208 -11.682 -2.405 1.00 81.62 119 LEU A N 1
ATOM 954 C CA . LEU A 1 119 ? -0.937 -12.077 -3.605 1.00 81.62 119 LEU A CA 1
ATOM 955 C C . LEU A 1 119 ? -0.056 -11.933 -4.851 1.00 81.62 119 LEU A C 1
ATOM 957 O O . LEU A 1 119 ? -0.053 -12.823 -5.695 1.00 81.62 119 LEU A O 1
ATOM 961 N N . SER A 1 120 ? 0.742 -10.864 -4.933 1.00 79.31 120 SER A N 1
ATOM 962 C CA . SER A 1 120 ? 1.696 -10.662 -6.024 1.00 79.31 120 SER A CA 1
ATOM 963 C C . SER A 1 120 ? 2.776 -11.745 -6.062 1.00 79.31 120 SER A C 1
ATOM 965 O O . SER A 1 120 ? 3.126 -12.185 -7.152 1.00 79.31 120 SER A O 1
ATOM 967 N N . SER A 1 121 ? 3.296 -12.190 -4.912 1.00 78.38 121 SER A N 1
ATOM 968 C CA . SER A 1 121 ? 4.335 -13.230 -4.870 1.00 78.38 121 SER A CA 1
ATOM 969 C C . SER A 1 121 ? 3.795 -14.620 -5.206 1.00 78.38 121 SER A C 1
ATOM 971 O O . SER A 1 121 ? 4.536 -15.466 -5.688 1.00 78.38 121 SER A O 1
ATOM 973 N N . ARG A 1 122 ? 2.506 -14.874 -4.950 1.00 79.94 122 ARG A N 1
ATOM 974 C CA . ARG A 1 122 ? 1.837 -16.129 -5.329 1.00 79.94 122 ARG A CA 1
ATOM 975 C C . ARG A 1 122 ? 1.355 -16.133 -6.774 1.00 79.94 122 ARG A C 1
ATOM 977 O O . ARG A 1 122 ? 1.362 -17.182 -7.408 1.00 79.94 122 ARG A O 1
ATOM 984 N N . ALA A 1 123 ? 0.951 -14.981 -7.307 1.00 72.12 123 ALA A N 1
ATOM 985 C CA . ALA A 1 123 ? 0.489 -14.865 -8.688 1.00 72.12 123 ALA A CA 1
ATOM 986 C C . ALA A 1 123 ? 1.577 -15.271 -9.694 1.00 72.12 123 ALA A C 1
ATOM 988 O O . ALA A 1 123 ? 1.268 -15.965 -10.659 1.00 72.12 123 ALA A O 1
ATOM 989 N N . SER A 1 124 ? 2.842 -14.937 -9.413 1.00 65.56 124 SER A N 1
ATOM 990 C CA . SER A 1 124 ? 3.987 -15.348 -10.236 1.00 65.56 124 SER A CA 1
ATOM 991 C C . SER A 1 124 ? 4.254 -16.857 -10.243 1.00 65.56 124 SER A C 1
ATOM 993 O O . SER A 1 124 ? 4.956 -17.333 -11.123 1.00 65.56 124 SER A O 1
ATOM 995 N N . GLU A 1 125 ? 3.727 -17.617 -9.277 1.00 69.50 125 GLU A N 1
ATOM 996 C CA . GLU A 1 125 ? 3.856 -19.085 -9.240 1.00 69.50 125 GLU A CA 1
ATOM 997 C C . GLU A 1 125 ? 2.705 -19.788 -9.983 1.00 69.50 125 GLU A C 1
ATOM 999 O O . GLU A 1 125 ? 2.837 -20.945 -10.376 1.00 69.50 125 GLU A O 1
ATOM 1004 N N . ALA A 1 126 ? 1.558 -19.117 -10.135 1.00 67.81 126 ALA A N 1
ATOM 1005 C CA . ALA A 1 126 ? 0.299 -19.744 -10.537 1.00 67.81 126 ALA A CA 1
ATOM 1006 C C . ALA A 1 126 ? -0.110 -19.473 -11.991 1.00 67.81 126 ALA A C 1
ATOM 1008 O O . ALA A 1 126 ? -0.920 -20.226 -12.536 1.00 67.81 126 ALA A O 1
ATOM 1009 N N . LEU A 1 127 ? 0.399 -18.406 -12.614 1.00 65.38 127 LEU A N 1
ATOM 1010 C CA . LEU A 1 127 ? 0.088 -18.081 -14.003 1.00 65.38 127 LEU A CA 1
ATOM 1011 C C . LEU A 1 127 ? 1.217 -18.508 -14.951 1.00 65.38 127 LEU A C 1
ATOM 1013 O O . LEU A 1 127 ? 2.389 -18.339 -14.624 1.00 65.38 127 LEU A O 1
ATOM 1017 N N . PRO A 1 128 ? 0.880 -19.053 -16.135 1.00 67.81 128 PRO A N 1
ATOM 1018 C CA . PRO A 1 128 ? 1.862 -19.252 -17.191 1.00 67.81 128 PRO A CA 1
ATOM 1019 C C . PRO A 1 128 ? 2.390 -17.890 -17.659 1.00 67.81 128 PRO A C 1
ATOM 1021 O O . PRO A 1 128 ? 1.609 -16.942 -17.771 1.00 67.81 128 PRO A O 1
ATOM 1024 N N . SER A 1 129 ? 3.687 -17.812 -17.964 1.00 70.25 129 SER A N 1
ATOM 1025 C CA . SER A 1 129 ? 4.353 -16.581 -18.400 1.00 70.25 129 SER A CA 1
ATOM 1026 C C . SER A 1 129 ? 3.798 -16.099 -19.744 1.00 70.25 129 SER A C 1
ATOM 1028 O O . SER A 1 129 ? 4.193 -16.535 -20.825 1.00 70.25 129 SER A O 1
ATOM 1030 N N . LEU A 1 130 ? 2.809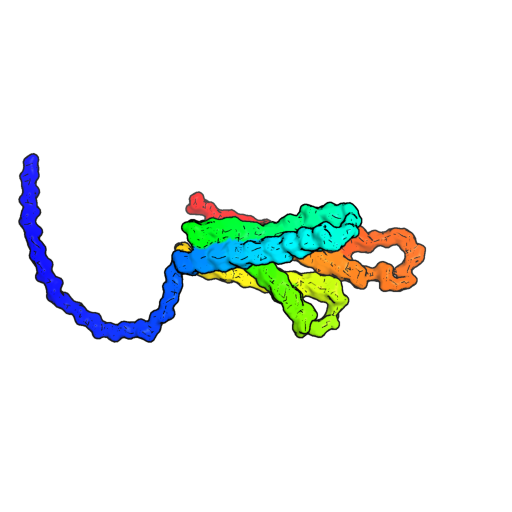 -15.209 -19.672 1.00 69.12 130 LEU A N 1
ATOM 1031 C CA . LEU A 1 130 ? 2.144 -14.602 -20.831 1.00 69.12 130 LEU A CA 1
ATOM 1032 C C . LEU A 1 130 ? 2.818 -13.291 -21.264 1.00 69.12 130 LEU A C 1
ATOM 1034 O O . LEU A 1 130 ? 2.535 -12.780 -22.348 1.00 69.12 130 LEU A O 1
ATOM 1038 N N . LEU A 1 131 ? 3.681 -12.729 -20.416 1.00 71.69 131 LEU A N 1
ATOM 1039 C CA . LEU A 1 131 ? 4.376 -11.459 -20.607 1.00 71.69 131 LEU A CA 1
ATOM 1040 C C . LEU A 1 131 ? 5.863 -11.620 -20.253 1.00 71.69 131 LEU A C 1
ATOM 1042 O O . LEU A 1 131 ? 6.219 -12.538 -19.523 1.00 71.69 131 LEU A O 1
ATOM 1046 N N . PRO A 1 132 ? 6.744 -10.717 -20.715 1.00 77.44 132 PRO A N 1
ATOM 1047 C CA . PRO A 1 132 ? 8.122 -10.660 -20.233 1.00 77.44 132 PRO A CA 1
ATOM 1048 C C . PRO A 1 132 ? 8.177 -10.441 -18.711 1.00 77.44 132 PRO A C 1
ATOM 1050 O O . PRO A 1 132 ? 7.431 -9.610 -18.187 1.00 77.44 132 PRO A O 1
ATOM 1053 N N . ASP A 1 133 ? 9.102 -11.107 -18.008 1.00 75.19 133 ASP A N 1
ATOM 1054 C CA . ASP A 1 133 ? 9.162 -11.193 -16.531 1.00 75.19 133 ASP A CA 1
ATOM 1055 C C . ASP A 1 133 ? 9.001 -9.843 -15.795 1.00 75.19 133 ASP A C 1
ATOM 1057 O O . ASP A 1 133 ? 8.388 -9.733 -14.726 1.00 75.19 133 ASP A O 1
ATOM 1061 N N . ARG A 1 134 ? 9.550 -8.763 -16.366 1.00 71.62 134 ARG A N 1
ATOM 1062 C CA . ARG A 1 134 ? 9.477 -7.408 -15.787 1.00 71.62 134 ARG A CA 1
ATOM 1063 C C . ARG A 1 134 ? 8.090 -6.777 -15.906 1.00 71.62 134 ARG A C 1
ATOM 1065 O O . ARG A 1 134 ? 7.655 -6.058 -15.005 1.00 71.62 134 ARG A O 1
ATOM 1072 N N . LEU A 1 135 ? 7.407 -7.018 -17.020 1.00 76.25 135 LEU A N 1
ATOM 1073 C CA . LEU A 1 135 ? 6.035 -6.568 -17.243 1.00 76.25 135 LEU A CA 1
ATOM 1074 C C . LEU A 1 135 ? 5.061 -7.393 -16.420 1.00 76.25 135 LEU A C 1
ATOM 1076 O O . LEU A 1 13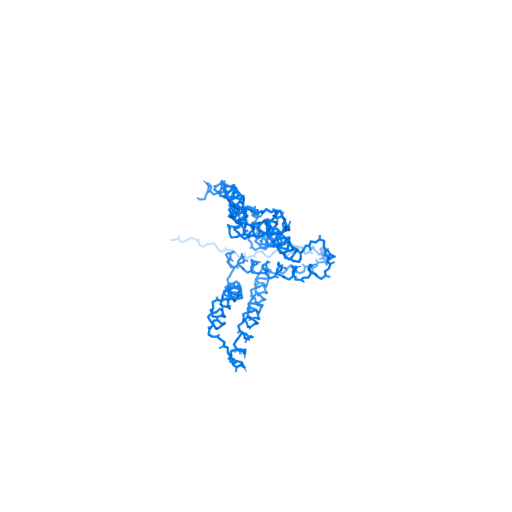5 ? 4.158 -6.833 -15.806 1.00 76.25 135 LEU A O 1
ATOM 1080 N N . GLU A 1 136 ? 5.290 -8.699 -16.370 1.00 80.38 136 GLU A N 1
ATOM 1081 C CA . GLU A 1 136 ? 4.474 -9.642 -15.625 1.00 80.38 136 GLU A CA 1
ATOM 1082 C C . GLU A 1 136 ? 4.472 -9.325 -14.124 1.00 80.38 136 GLU A C 1
ATOM 1084 O O . GLU A 1 136 ? 3.413 -9.103 -13.538 1.00 80.38 136 GLU A O 1
ATOM 1089 N N . SER A 1 137 ? 5.653 -9.167 -13.519 1.00 77.75 137 SER A N 1
ATOM 1090 C CA . SER A 1 137 ? 5.780 -8.789 -12.103 1.00 77.75 137 SER A CA 1
ATOM 1091 C C . SER A 1 137 ? 5.099 -7.454 -11.779 1.00 77.75 137 SER A C 1
ATOM 1093 O O . SER A 1 137 ? 4.396 -7.336 -10.772 1.00 77.75 137 SER A O 1
ATOM 1095 N N . THR A 1 138 ? 5.241 -6.450 -12.648 1.00 79.38 138 THR A N 1
ATOM 1096 C CA . THR A 1 138 ? 4.610 -5.134 -12.453 1.00 79.38 138 THR A CA 1
ATOM 1097 C C . THR A 1 138 ? 3.088 -5.199 -12.627 1.00 79.38 138 THR A C 1
ATOM 1099 O O . THR A 1 138 ? 2.347 -4.561 -11.874 1.00 79.38 138 THR A O 1
ATOM 1102 N N . ALA A 1 139 ? 2.602 -5.986 -13.589 1.00 82.25 139 ALA A N 1
ATOM 1103 C CA . ALA A 1 139 ? 1.180 -6.196 -13.832 1.00 82.25 139 ALA A CA 1
ATOM 1104 C C . ALA A 1 139 ? 0.519 -6.963 -12.680 1.00 82.25 139 ALA A C 1
ATOM 1106 O O . ALA A 1 139 ? -0.538 -6.549 -12.201 1.00 82.25 139 ALA A O 1
ATOM 1107 N N . PHE A 1 140 ? 1.156 -8.022 -12.173 1.00 84.75 140 PHE A N 1
ATOM 1108 C CA . PHE A 1 140 ? 0.662 -8.747 -11.002 1.00 84.75 140 PHE A CA 1
ATOM 1109 C C . PHE A 1 140 ? 0.627 -7.875 -9.758 1.00 84.75 140 PHE A C 1
ATOM 1111 O O . PHE A 1 140 ? -0.373 -7.903 -9.042 1.00 84.75 140 PHE A O 1
ATOM 1118 N N . LEU A 1 141 ? 1.642 -7.037 -9.537 1.00 81.69 141 LEU A N 1
ATOM 1119 C CA . LEU A 1 141 ? 1.632 -6.082 -8.432 1.00 81.69 141 LEU A CA 1
ATOM 1120 C C . LEU A 1 141 ? 0.451 -5.101 -8.541 1.00 81.69 141 LEU A C 1
ATOM 1122 O O . LEU A 1 141 ? -0.201 -4.812 -7.536 1.00 81.69 141 LEU A O 1
ATOM 1126 N N . LEU A 1 142 ? 0.149 -4.614 -9.751 1.00 83.19 142 LEU A N 1
ATOM 1127 C CA . LEU A 1 142 ? -0.986 -3.721 -9.999 1.00 83.19 142 LEU A CA 1
ATOM 1128 C C . LEU A 1 142 ? -2.330 -4.417 -9.752 1.00 83.19 142 LEU A C 1
ATOM 1130 O O . LEU A 1 142 ? -3.204 -3.866 -9.086 1.00 83.19 142 LEU A O 1
ATOM 1134 N N . VAL A 1 143 ? -2.514 -5.632 -10.265 1.00 86.62 143 VAL A N 1
ATOM 1135 C CA . VAL A 1 143 ? -3.751 -6.395 -10.047 1.00 86.62 143 VAL A CA 1
ATOM 1136 C C . VAL A 1 143 ? -3.919 -6.724 -8.564 1.00 86.62 143 VAL A C 1
ATOM 1138 O O . VAL A 1 143 ? -4.993 -6.512 -7.997 1.00 86.62 143 VAL A O 1
ATOM 1141 N N . ALA A 1 144 ? -2.849 -7.170 -7.908 1.00 85.56 144 ALA A N 1
ATOM 1142 C CA . ALA A 1 144 ? -2.863 -7.494 -6.492 1.00 85.56 144 ALA A CA 1
ATOM 1143 C C . ALA A 1 144 ? -3.178 -6.272 -5.622 1.00 85.56 144 ALA A C 1
ATOM 1145 O O . ALA A 1 144 ? -3.961 -6.375 -4.677 1.00 85.56 144 ALA A O 1
ATOM 1146 N N . SER A 1 145 ? -2.632 -5.101 -5.958 1.00 83.44 145 SER A N 1
ATOM 1147 C CA . SER A 1 145 ? -2.929 -3.864 -5.235 1.00 83.44 145 SER A CA 1
ATOM 1148 C C . SER A 1 145 ? -4.377 -3.413 -5.430 1.00 83.44 145 SER A C 1
ATOM 1150 O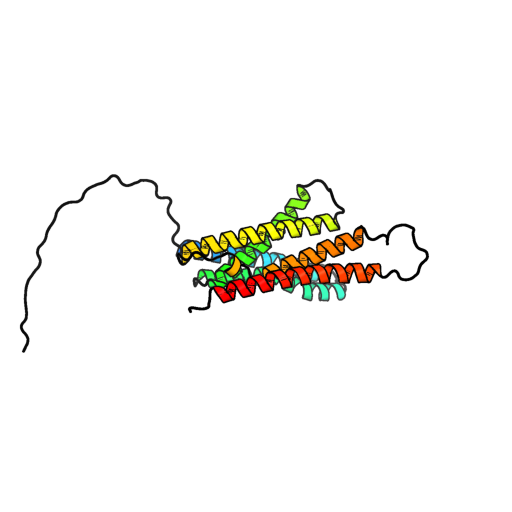 O . SER A 1 145 ? -5.002 -2.978 -4.466 1.00 83.44 145 SER A O 1
ATOM 1152 N N . LEU A 1 146 ? -4.946 -3.554 -6.633 1.00 86.88 146 LEU A N 1
ATOM 1153 C CA . LEU A 1 146 ? -6.345 -3.219 -6.897 1.00 86.88 146 LEU A CA 1
ATOM 1154 C C . LEU A 1 146 ? -7.277 -4.098 -6.061 1.00 86.88 146 LEU A C 1
ATOM 1156 O O . LEU A 1 146 ? -8.176 -3.579 -5.395 1.00 86.88 146 LEU A O 1
ATOM 1160 N N . ILE A 1 147 ? -7.021 -5.408 -6.029 1.00 87.69 147 ILE A N 1
ATOM 1161 C CA . ILE A 1 147 ? -7.771 -6.350 -5.188 1.00 87.69 147 ILE A CA 1
ATOM 1162 C C . ILE A 1 147 ? -7.613 -5.972 -3.710 1.00 87.69 147 ILE A C 1
ATOM 1164 O O . ILE A 1 147 ? -8.606 -5.895 -2.985 1.00 87.69 147 ILE A O 1
ATOM 1168 N N . ALA A 1 148 ? -6.392 -5.666 -3.267 1.00 86.44 148 ALA A N 1
ATOM 1169 C CA . ALA A 1 148 ? -6.123 -5.264 -1.892 1.00 86.44 148 ALA A CA 1
ATOM 1170 C C . ALA A 1 148 ? -6.833 -3.960 -1.499 1.00 86.44 148 ALA A C 1
ATOM 1172 O O . ALA A 1 148 ? -7.362 -3.866 -0.395 1.00 86.44 148 ALA A O 1
ATOM 1173 N N . VAL A 1 149 ? -6.899 -2.967 -2.392 1.00 85.06 149 VAL A N 1
ATOM 1174 C CA . VAL A 1 149 ? -7.626 -1.708 -2.161 1.00 85.06 149 VAL A CA 1
ATOM 1175 C C . VAL A 1 149 ? -9.127 -1.965 -2.040 1.00 85.06 149 VAL A C 1
ATOM 1177 O O . VAL A 1 149 ? -9.777 -1.396 -1.163 1.00 85.06 149 VAL A O 1
ATOM 1180 N N . VAL A 1 150 ? -9.693 -2.836 -2.877 1.00 87.06 150 VAL A N 1
ATOM 1181 C CA . VAL A 1 150 ? -11.108 -3.216 -2.768 1.00 87.06 150 VAL A CA 1
ATOM 1182 C C . VAL A 1 150 ? -11.363 -3.920 -1.434 1.00 87.06 150 VAL A C 1
ATOM 1184 O O . VAL A 1 150 ? -12.247 -3.499 -0.685 1.00 87.06 150 VAL A O 1
ATOM 1187 N N . ALA A 1 151 ? -10.551 -4.921 -1.088 1.00 86.62 151 ALA A N 1
ATOM 1188 C CA . ALA A 1 151 ? -10.649 -5.636 0.183 1.00 86.62 151 ALA A CA 1
ATOM 1189 C C . ALA A 1 151 ? -10.516 -4.690 1.390 1.00 86.62 151 ALA A C 1
ATOM 1191 O O . ALA A 1 151 ? -11.323 -4.757 2.316 1.00 86.62 151 ALA A O 1
ATOM 1192 N N . TYR A 1 152 ? -9.567 -3.751 1.344 1.00 86.44 152 TYR A N 1
ATOM 1193 C CA . TYR A 1 152 ? -9.373 -2.687 2.333 1.00 86.44 152 TYR A CA 1
ATOM 1194 C C . TYR A 1 152 ? -10.641 -1.858 2.550 1.00 86.44 152 TYR A C 1
ATOM 1196 O O . TYR A 1 152 ? -11.073 -1.663 3.687 1.00 86.44 152 TYR A O 1
ATOM 1204 N N . LEU A 1 153 ? -11.255 -1.381 1.462 1.00 86.25 153 LEU A N 1
ATOM 1205 C CA . LEU A 1 153 ? -12.454 -0.549 1.528 1.00 86.25 153 LEU A CA 1
ATOM 1206 C C . LEU A 1 153 ? -13.633 -1.311 2.137 1.00 86.25 153 LEU A C 1
ATOM 1208 O O . LEU A 1 153 ? -14.351 -0.755 2.969 1.00 86.25 153 LEU A O 1
ATOM 1212 N N . PHE A 1 154 ? -13.824 -2.573 1.744 1.00 87.19 154 PHE A N 1
ATOM 1213 C CA . PHE A 1 154 ? -14.863 -3.429 2.312 1.00 87.19 154 PHE A CA 1
ATOM 1214 C C . PHE A 1 154 ? -14.614 -3.716 3.791 1.00 87.19 154 PHE A C 1
ATOM 1216 O O . PHE A 1 154 ? -15.517 -3.509 4.599 1.00 87.19 154 PHE A O 1
ATOM 1223 N N . ALA A 1 155 ? -13.397 -4.119 4.158 1.00 85.62 155 ALA A N 1
ATOM 1224 C CA . ALA A 1 155 ? -13.033 -4.410 5.539 1.00 85.62 155 ALA A CA 1
ATOM 1225 C C . ALA A 1 155 ? -13.242 -3.186 6.439 1.00 85.62 155 ALA A C 1
ATOM 1227 O O . ALA A 1 155 ? -13.935 -3.281 7.446 1.00 85.62 155 ALA A O 1
ATOM 1228 N N . ILE A 1 156 ? -12.742 -2.008 6.054 1.00 85.06 156 ILE A N 1
ATOM 1229 C CA . ILE A 1 156 ? -12.956 -0.787 6.843 1.00 85.06 156 ILE A CA 1
ATOM 1230 C C . ILE A 1 156 ? -14.428 -0.437 6.949 1.00 85.06 156 ILE A C 1
ATOM 1232 O O . ILE A 1 156 ? -14.873 -0.070 8.031 1.00 85.06 156 ILE A O 1
ATOM 1236 N N . ARG A 1 157 ? -15.193 -0.529 5.858 1.00 85.69 157 ARG A N 1
ATOM 1237 C CA . ARG A 1 157 ? -16.623 -0.210 5.897 1.00 85.69 157 ARG A CA 1
ATOM 1238 C C . ARG A 1 157 ? -17.371 -1.144 6.845 1.00 85.69 157 ARG A C 1
ATOM 1240 O O . ARG A 1 157 ? -18.171 -0.668 7.643 1.00 85.69 157 ARG A O 1
ATOM 1247 N N . LEU A 1 158 ? -17.087 -2.445 6.778 1.00 86.19 158 LEU A N 1
ATOM 1248 C CA . LEU A 1 158 ? -17.680 -3.444 7.664 1.00 86.19 158 LEU A CA 1
ATOM 1249 C C . LEU A 1 158 ? -17.291 -3.201 9.121 1.00 86.19 158 LEU A C 1
ATOM 1251 O O . LEU A 1 158 ? -18.167 -3.201 9.980 1.00 86.19 158 LEU A O 1
ATOM 1255 N N . LEU A 1 159 ? -16.010 -2.939 9.398 1.00 83.38 159 LEU A N 1
ATOM 1256 C CA . LEU A 1 159 ? -15.559 -2.691 10.762 1.00 83.38 159 LEU A CA 1
ATOM 1257 C C . LEU A 1 159 ? -16.145 -1.381 11.297 1.00 83.38 159 LEU A C 1
ATOM 1259 O O . LEU A 1 159 ? -16.736 -1.401 12.368 1.00 83.38 159 LEU A O 1
ATOM 1263 N N . ILE A 1 160 ? -16.089 -0.270 10.558 1.00 84.50 160 ILE A N 1
ATOM 1264 C CA . ILE A 1 160 ? -16.718 0.992 10.990 1.00 84.50 160 ILE A CA 1
ATOM 1265 C C . ILE A 1 160 ? -18.203 0.774 11.282 1.00 84.50 160 ILE A C 1
ATOM 1267 O O . ILE A 1 160 ? -18.648 1.123 12.368 1.00 84.50 160 ILE A O 1
ATOM 1271 N N . ARG A 1 161 ? -18.946 0.115 10.386 1.00 85.75 161 ARG A N 1
ATOM 1272 C CA . ARG A 1 161 ? -20.360 -0.196 10.622 1.00 85.75 161 ARG A CA 1
ATOM 1273 C C . ARG A 1 161 ? -20.565 -1.039 11.883 1.00 85.75 161 ARG A C 1
ATOM 1275 O O . ARG A 1 161 ? -21.502 -0.784 12.627 1.00 85.75 161 ARG A O 1
ATOM 1282 N N . HIS A 1 162 ? -19.706 -2.021 12.140 1.00 83.19 162 HIS A N 1
ATOM 1283 C CA . HIS A 1 162 ? -19.777 -2.841 13.351 1.00 83.19 162 HIS A CA 1
ATOM 1284 C C . HIS A 1 162 ? -19.486 -2.032 14.630 1.00 83.19 162 HIS A C 1
ATOM 1286 O O . HIS A 1 162 ? -20.085 -2.288 15.669 1.00 83.19 162 HIS A O 1
ATOM 1292 N N . PHE A 1 163 ? -18.606 -1.030 14.560 1.00 78.00 163 PHE A N 1
ATOM 1293 C CA . PHE A 1 163 ? -18.176 -0.250 15.723 1.00 78.00 163 PHE A CA 1
ATOM 1294 C C . PHE A 1 163 ? -19.026 0.985 16.023 1.00 78.00 163 PHE A C 1
ATOM 1296 O O . PHE A 1 163 ? -19.260 1.285 17.190 1.00 78.00 163 PHE A O 1
ATOM 1303 N N . THR A 1 164 ? -19.452 1.720 14.998 1.00 78.75 164 THR A N 1
ATOM 1304 C CA . THR A 1 164 ? -20.176 2.992 15.146 1.00 78.75 164 THR A CA 1
ATOM 1305 C C . THR A 1 164 ? -21.634 2.899 14.710 1.00 78.75 164 THR A C 1
ATOM 1307 O O . THR A 1 164 ? -22.369 3.863 14.879 1.00 78.75 164 THR A O 1
ATOM 1310 N N . GLN A 1 165 ? -22.063 1.766 14.134 1.00 76.44 165 GLN A N 1
ATOM 1311 C CA . GLN A 1 165 ? -23.370 1.591 13.477 1.00 76.44 165 GLN A CA 1
ATOM 1312 C C . GLN A 1 165 ? -23.631 2.558 12.308 1.00 76.44 165 GLN A C 1
ATOM 1314 O O . GLN A 1 165 ? -24.716 2.555 11.727 1.00 76.44 165 GLN A O 1
ATOM 1319 N N . GLU A 1 166 ? -22.626 3.332 11.895 1.00 78.19 166 GLU A N 1
ATOM 1320 C CA . GLU A 1 166 ? -22.717 4.242 10.760 1.00 78.19 166 GLU A CA 1
ATOM 1321 C C . GLU A 1 166 ? -22.303 3.543 9.468 1.00 78.19 166 GLU A C 1
ATOM 1323 O O . GLU A 1 166 ? -21.244 2.914 9.385 1.00 78.19 166 GLU A O 1
ATOM 1328 N N . ASP A 1 167 ? -23.098 3.716 8.413 1.00 77.62 167 ASP A N 1
ATOM 1329 C CA . ASP A 1 167 ? -22.702 3.280 7.079 1.00 77.62 167 ASP A CA 1
ATOM 1330 C C . ASP A 1 167 ? -21.999 4.416 6.327 1.00 77.62 167 ASP A C 1
ATOM 1332 O O . ASP A 1 167 ? -22.583 5.461 6.025 1.00 77.62 167 ASP A O 1
ATOM 1336 N N . ARG A 1 168 ? -20.720 4.208 6.003 1.00 79.25 168 ARG A N 1
ATOM 1337 C CA . ARG A 1 168 ? -19.905 5.194 5.286 1.00 79.25 168 ARG A CA 1
ATOM 1338 C C . ARG A 1 168 ? -19.775 4.843 3.815 1.00 79.25 168 ARG A C 1
ATOM 1340 O O . ARG A 1 168 ? -19.438 3.723 3.435 1.00 79.25 168 ARG A O 1
ATOM 1347 N N . ARG A 1 169 ? -19.960 5.855 2.964 1.00 80.56 169 ARG A N 1
ATOM 1348 C CA . ARG A 1 169 ? -19.710 5.740 1.521 1.00 80.56 169 ARG A CA 1
ATOM 1349 C C . ARG A 1 169 ? -18.229 5.460 1.266 1.00 80.56 169 ARG A C 1
ATOM 1351 O O . ARG A 1 169 ? -17.364 6.112 1.849 1.00 80.56 169 ARG A O 1
ATOM 1358 N N . PHE A 1 170 ? -17.929 4.573 0.317 1.00 79.06 170 PHE A N 1
ATOM 1359 C CA . PHE A 1 170 ? -16.550 4.224 -0.052 1.00 79.06 170 PHE A CA 1
ATOM 1360 C C . PHE A 1 170 ? -15.688 5.438 -0.443 1.00 79.06 170 PHE A C 1
ATOM 1362 O O . PHE A 1 170 ? -14.496 5.461 -0.152 1.00 79.06 170 PHE A O 1
ATOM 1369 N N . SER A 1 171 ? -16.281 6.491 -1.017 1.00 73.00 171 SER A N 1
ATOM 1370 C CA . SER A 1 171 ? -15.586 7.745 -1.350 1.00 73.00 171 SER A CA 1
ATOM 1371 C C . SER A 1 171 ? -15.043 8.510 -0.131 1.00 73.00 171 SER A C 1
ATOM 1373 O O . SER A 1 171 ? -14.135 9.323 -0.268 1.00 73.00 171 SER A O 1
ATOM 1375 N N . LEU A 1 172 ? -15.582 8.284 1.068 1.00 75.69 172 LEU A N 1
ATOM 1376 C CA . LEU A 1 172 ? -15.069 8.884 2.309 1.00 75.69 172 LEU A CA 1
ATOM 1377 C C . LEU A 1 172 ? -13.931 8.054 2.923 1.00 75.69 172 LEU A C 1
ATOM 1379 O O . LEU A 1 172 ? -13.145 8.563 3.724 1.00 75.69 172 LEU A O 1
ATOM 1383 N N . LEU A 1 173 ? -13.851 6.775 2.551 1.00 78.12 173 LEU A N 1
ATOM 1384 C CA . LEU A 1 173 ? -12.862 5.817 3.044 1.00 78.12 173 LEU A CA 1
ATOM 1385 C C . LEU A 1 173 ? -11.637 5.738 2.129 1.00 78.12 173 LEU A C 1
ATOM 1387 O O . LEU A 1 173 ? -10.532 5.480 2.600 1.00 78.12 173 LEU A O 1
ATOM 1391 N N . LEU A 1 174 ? -11.815 5.999 0.831 1.00 78.75 174 LEU A N 1
ATOM 1392 C CA . LEU A 1 174 ? -10.723 6.040 -0.131 1.00 78.75 174 LEU A CA 1
ATOM 1393 C C . LEU A 1 174 ? -9.820 7.252 0.142 1.00 78.75 174 LEU A C 1
ATOM 1395 O O . LEU A 1 174 ? -10.219 8.403 -0.027 1.00 78.75 174 LEU A O 1
ATOM 1399 N N . GLY A 1 175 ? -8.589 6.988 0.574 1.00 77.75 175 GLY A N 1
ATOM 1400 C CA . GLY A 1 175 ? -7.587 8.017 0.838 1.00 77.75 175 GLY A CA 1
ATOM 1401 C C . GLY A 1 175 ? -6.830 8.455 -0.419 1.00 77.75 175 GLY A C 1
ATOM 1402 O O . GLY A 1 175 ? -6.669 7.691 -1.371 1.00 77.75 175 GLY A O 1
ATOM 1403 N N . ARG A 1 176 ? -6.270 9.673 -0.391 1.00 77.88 176 ARG A N 1
ATOM 1404 C CA . ARG A 1 176 ? -5.361 10.160 -1.448 1.00 77.88 176 ARG A CA 1
ATOM 1405 C C . ARG A 1 176 ? -4.133 9.260 -1.618 1.00 77.88 176 ARG A C 1
ATOM 1407 O O . ARG A 1 176 ? -3.679 9.090 -2.740 1.00 77.88 176 ARG A O 1
ATOM 1414 N N . GLY A 1 177 ? -3.648 8.648 -0.535 1.00 75.56 177 GLY A N 1
ATOM 1415 C CA . GLY A 1 177 ? -2.524 7.707 -0.576 1.00 75.56 177 GLY A CA 1
ATOM 1416 C C . GLY A 1 177 ? -2.784 6.502 -1.483 1.00 75.56 177 GLY A C 1
ATOM 1417 O O . GLY A 1 177 ? -1.954 6.201 -2.330 1.00 75.56 177 GLY A O 1
ATOM 1418 N N . ALA A 1 178 ? -3.966 5.881 -1.394 1.00 78.44 178 ALA A N 1
ATOM 1419 C CA . ALA A 1 178 ? -4.336 4.768 -2.273 1.00 78.44 178 ALA A CA 1
ATOM 1420 C C . ALA A 1 178 ? -4.367 5.194 -3.752 1.00 78.44 178 ALA A C 1
ATOM 1422 O O . ALA A 1 178 ? -3.881 4.472 -4.616 1.00 78.44 178 ALA A O 1
ATOM 1423 N N . LEU A 1 179 ? -4.867 6.401 -4.044 1.00 81.56 179 LEU A N 1
ATOM 1424 C CA . LEU A 1 179 ? -4.860 6.947 -5.405 1.00 81.56 179 LEU A CA 1
ATOM 1425 C C . LEU A 1 179 ? -3.444 7.220 -5.927 1.00 81.56 179 LEU A C 1
ATOM 1427 O O . LEU A 1 179 ? -3.175 6.960 -7.096 1.00 81.56 179 LEU A O 1
ATOM 1431 N N . ILE A 1 180 ? -2.550 7.736 -5.077 1.00 80.00 180 ILE A N 1
ATOM 1432 C CA . ILE A 1 180 ? -1.141 7.965 -5.431 1.00 80.00 180 ILE A CA 1
ATOM 1433 C C . ILE A 1 180 ? -0.447 6.632 -5.716 1.00 80.00 180 ILE A C 1
ATOM 1435 O O . ILE A 1 180 ? 0.258 6.529 -6.712 1.00 80.00 180 ILE A O 1
ATOM 1439 N N . LEU A 1 181 ? -0.680 5.608 -4.890 1.00 80.06 181 LEU A N 1
ATOM 1440 C CA . LEU A 1 181 ? -0.100 4.277 -5.083 1.00 80.06 181 LEU A CA 1
ATOM 1441 C C . LEU A 1 181 ? -0.571 3.628 -6.389 1.00 80.06 181 LEU A C 1
ATOM 1443 O O . LEU A 1 181 ? 0.255 3.117 -7.141 1.00 80.06 181 LEU A O 1
ATOM 1447 N N . ILE A 1 182 ? -1.868 3.703 -6.704 1.00 82.25 182 ILE A N 1
ATOM 1448 C CA . ILE A 1 182 ? -2.397 3.198 -7.980 1.00 82.25 182 ILE A CA 1
ATOM 1449 C C . ILE A 1 182 ? -1.778 3.966 -9.153 1.00 82.25 182 ILE A C 1
ATOM 1451 O O . ILE A 1 182 ? -1.323 3.355 -10.114 1.00 82.25 182 ILE A O 1
ATOM 1455 N N . ALA A 1 183 ? -1.712 5.298 -9.075 1.00 81.25 183 ALA A N 1
ATOM 1456 C CA . ALA A 1 183 ? -1.107 6.110 -10.128 1.00 81.25 183 ALA A CA 1
ATOM 1457 C C . ALA A 1 183 ? 0.380 5.784 -10.324 1.00 81.25 183 ALA A C 1
ATOM 1459 O O . ALA A 1 183 ? 0.837 5.657 -11.456 1.00 81.25 183 ALA A O 1
ATOM 1460 N N . TRP A 1 184 ? 1.117 5.588 -9.231 1.00 80.50 184 TRP A N 1
ATOM 1461 C CA . TRP A 1 184 ? 2.511 5.162 -9.259 1.00 80.50 184 TRP A CA 1
ATOM 1462 C C . TRP A 1 184 ? 2.683 3.808 -9.957 1.00 80.50 184 TRP A C 1
ATOM 1464 O O . TRP A 1 184 ? 3.548 3.660 -10.813 1.00 80.50 184 TRP A O 1
ATOM 1474 N N . GLN A 1 185 ? 1.835 2.826 -9.656 1.00 81.94 185 GLN A N 1
ATOM 1475 C CA . GLN A 1 185 ? 1.917 1.511 -10.296 1.00 81.94 185 GLN A CA 1
ATOM 1476 C C . GLN A 1 185 ? 1.503 1.539 -11.771 1.00 81.94 185 GLN A C 1
ATOM 1478 O O . GLN A 1 185 ? 2.134 0.877 -12.590 1.00 81.94 185 GLN A O 1
ATOM 1483 N N . VAL A 1 186 ? 0.494 2.341 -12.132 1.00 84.25 186 VAL A N 1
ATOM 1484 C CA . VAL A 1 186 ? 0.130 2.587 -13.537 1.00 84.25 186 VAL A CA 1
ATOM 1485 C C . VAL A 1 186 ? 1.300 3.210 -14.291 1.00 84.25 186 VAL A C 1
ATOM 1487 O O . VAL A 1 186 ? 1.595 2.789 -15.408 1.00 84.25 186 VAL A O 1
ATOM 1490 N N . TRP A 1 187 ? 1.993 4.172 -13.676 1.00 83.56 187 TRP A N 1
ATOM 1491 C CA . TRP A 1 187 ? 3.213 4.733 -14.244 1.00 83.56 187 TRP A CA 1
ATOM 1492 C C . TRP A 1 187 ? 4.272 3.643 -14.457 1.00 83.56 187 TRP A C 1
ATOM 1494 O O . TRP A 1 187 ? 4.735 3.483 -15.584 1.00 83.56 187 TRP A O 1
ATOM 1504 N N . LEU A 1 188 ? 4.611 2.854 -13.431 1.00 80.12 188 LEU A N 1
ATOM 1505 C CA . LEU A 1 188 ? 5.608 1.784 -13.556 1.00 80.12 188 LEU A CA 1
ATOM 1506 C C . LEU A 1 188 ? 5.270 0.792 -14.676 1.00 80.12 188 LEU A C 1
ATOM 1508 O O . LEU A 1 188 ? 6.147 0.455 -15.471 1.00 80.12 188 LEU A O 1
ATOM 1512 N N . LEU A 1 189 ? 4.008 0.363 -14.772 1.00 83.06 189 LEU A N 1
ATOM 1513 C CA . LEU A 1 189 ? 3.561 -0.565 -15.809 1.00 83.06 189 LEU A CA 1
ATOM 1514 C C . LEU A 1 189 ? 3.708 0.048 -17.204 1.00 83.06 189 LEU A C 1
ATOM 1516 O O . LEU A 1 189 ? 4.297 -0.569 -18.087 1.00 83.06 189 LEU A O 1
ATOM 1520 N N . LEU A 1 190 ? 3.223 1.278 -17.397 1.00 82.56 190 LEU A N 1
ATOM 1521 C CA . LEU A 1 190 ? 3.335 1.987 -18.672 1.00 82.56 190 LEU A CA 1
ATOM 1522 C C . LEU A 1 190 ? 4.800 2.199 -19.066 1.00 82.56 190 LEU A C 1
ATOM 1524 O O . LEU A 1 190 ? 5.164 1.935 -20.207 1.00 82.56 190 LEU A O 1
ATOM 1528 N N . SER A 1 191 ? 5.661 2.611 -18.135 1.00 78.69 191 SER A N 1
ATOM 1529 C CA . SER A 1 191 ? 7.097 2.738 -18.403 1.00 78.69 191 SER A CA 1
ATOM 1530 C C . SER A 1 191 ? 7.747 1.395 -18.747 1.00 78.69 191 SER A C 1
ATOM 1532 O O . SER A 1 191 ? 8.614 1.354 -19.616 1.00 78.69 191 SER A O 1
ATOM 1534 N N . GLY A 1 192 ? 7.305 0.293 -18.132 1.00 75.19 192 GLY A N 1
ATOM 1535 C CA . GLY A 1 192 ? 7.705 -1.061 -18.517 1.00 75.19 192 GLY A CA 1
ATOM 1536 C C . GLY A 1 192 ? 7.310 -1.399 -19.956 1.00 75.19 192 GLY A C 1
ATOM 1537 O O . GLY A 1 192 ? 8.147 -1.872 -20.719 1.00 75.19 192 GLY A O 1
ATOM 1538 N N . ILE A 1 193 ? 6.072 -1.080 -20.352 1.00 80.88 193 ILE A N 1
ATOM 1539 C CA . ILE A 1 193 ? 5.549 -1.328 -21.708 1.00 80.88 193 ILE A CA 1
ATOM 1540 C C . ILE A 1 193 ? 6.352 -0.536 -22.738 1.00 80.88 193 ILE A C 1
ATOM 1542 O O . ILE A 1 193 ? 6.810 -1.101 -23.726 1.00 80.88 193 ILE A O 1
ATOM 1546 N N . PHE A 1 194 ? 6.574 0.756 -22.491 1.00 75.88 194 PHE A N 1
ATOM 1547 C CA . PHE A 1 194 ? 7.384 1.590 -23.377 1.00 75.88 194 PHE A CA 1
ATOM 1548 C C . PHE A 1 194 ? 8.824 1.086 -23.472 1.00 75.88 194 PHE A C 1
ATOM 1550 O O . PHE A 1 194 ? 9.412 1.124 -24.544 1.00 75.88 194 PHE A O 1
ATOM 1557 N N . LYS A 1 195 ? 9.411 0.587 -22.383 1.00 73.38 195 LYS A N 1
ATOM 1558 C CA . LYS A 1 195 ? 10.778 0.060 -22.418 1.00 73.38 195 LYS A CA 1
ATOM 1559 C C . LYS A 1 195 ? 10.893 -1.242 -23.210 1.00 73.38 195 LYS A C 1
ATOM 1561 O O . LYS A 1 195 ? 11.894 -1.424 -23.894 1.00 73.38 195 LYS A O 1
ATOM 1566 N N . GLU A 1 196 ? 9.908 -2.124 -23.097 1.00 72.69 196 GLU A N 1
ATOM 1567 C CA . GLU A 1 196 ? 9.940 -3.443 -23.732 1.00 72.69 196 GLU A CA 1
ATOM 1568 C C . GLU A 1 196 ? 9.545 -3.396 -25.211 1.00 72.69 196 GLU A C 1
ATOM 1570 O O . GLU A 1 196 ? 10.172 -4.046 -26.037 1.00 72.69 196 GLU A O 1
ATOM 1575 N N . TYR A 1 197 ? 8.530 -2.597 -25.546 1.00 71.69 197 TYR A N 1
ATOM 1576 C CA . TYR A 1 197 ? 7.953 -2.539 -26.891 1.00 71.69 197 TYR A CA 1
ATOM 1577 C C . TYR A 1 197 ? 8.338 -1.276 -27.670 1.00 71.69 197 TYR A C 1
ATOM 1579 O O . TYR A 1 197 ? 7.842 -1.073 -28.779 1.00 71.69 197 TYR A O 1
ATOM 1587 N N . SER A 1 198 ? 9.195 -0.402 -27.124 1.00 64.31 198 SER A N 1
ATOM 1588 C CA . SER A 1 198 ? 9.763 0.671 -27.947 1.00 64.31 198 SER A CA 1
ATOM 1589 C C . SER A 1 198 ? 10.692 0.073 -29.005 1.00 64.31 198 SER A C 1
ATOM 1591 O O . SER A 1 198 ? 11.454 -0.846 -28.700 1.00 64.31 198 SER A O 1
ATOM 1593 N N . PRO A 1 199 ? 10.697 0.618 -30.232 1.00 58.91 199 PRO A N 1
ATOM 1594 C CA . PRO A 1 199 ? 11.503 0.115 -31.350 1.00 58.91 199 PRO A CA 1
ATOM 1595 C C . PRO A 1 199 ? 13.030 0.262 -31.159 1.00 58.91 199 PRO A C 1
ATOM 1597 O O . PRO A 1 199 ? 13.797 0.038 -32.087 1.00 58.91 199 PRO A O 1
ATOM 1600 N N . ILE A 1 200 ? 13.496 0.590 -29.950 1.00 56.41 200 ILE A N 1
ATOM 1601 C CA . ILE A 1 200 ? 14.899 0.856 -29.606 1.00 56.41 200 ILE A CA 1
ATOM 1602 C C . ILE A 1 200 ? 15.756 -0.425 -29.656 1.00 56.41 200 ILE A C 1
ATOM 1604 O O . ILE A 1 200 ? 16.983 -0.356 -29.724 1.00 56.41 200 ILE A O 1
ATOM 1608 N N . LYS A 1 201 ? 15.144 -1.615 -29.628 1.00 50.81 201 LYS A N 1
ATOM 1609 C CA . LYS A 1 201 ? 15.858 -2.896 -29.650 1.00 50.81 201 LYS A CA 1
ATOM 1610 C C . LYS A 1 201 ? 15.465 -3.732 -30.857 1.00 50.81 201 LYS A C 1
ATOM 1612 O O . LYS A 1 201 ? 14.613 -4.598 -30.750 1.00 50.81 201 LYS A O 1
ATOM 1617 N N . GLU A 1 202 ? 16.106 -3.431 -31.982 1.00 47.25 202 GLU A N 1
ATOM 1618 C CA . GLU A 1 202 ? 16.738 -4.377 -32.919 1.00 47.25 202 GLU A CA 1
ATOM 1619 C C . GLU A 1 202 ? 16.943 -3.683 -34.275 1.00 47.25 202 GLU A C 1
ATOM 1621 O O . GLU A 1 202 ? 16.032 -3.547 -35.084 1.00 47.25 202 GLU A O 1
ATOM 1626 N N . GLY A 1 203 ? 18.172 -3.222 -34.527 1.00 50.69 203 GLY A N 1
ATOM 1627 C CA . GLY A 1 203 ? 18.713 -3.043 -35.882 1.00 50.69 203 GLY A CA 1
ATOM 1628 C C . GLY A 1 203 ? 18.183 -1.905 -36.764 1.00 50.69 203 GLY A C 1
ATOM 1629 O O . GLY A 1 203 ? 18.805 -1.635 -37.788 1.00 50.69 203 GLY A O 1
ATOM 1630 N N . TYR A 1 204 ? 17.115 -1.197 -36.400 1.00 47.16 204 TYR A N 1
ATOM 1631 C CA . TYR A 1 204 ? 16.552 -0.120 -37.222 1.00 47.16 204 TYR A CA 1
ATOM 1632 C C . TYR A 1 204 ? 16.724 1.246 -36.565 1.00 47.16 204 TYR A C 1
ATOM 1634 O O . TYR A 1 204 ? 15.777 1.746 -35.986 1.00 47.16 204 TYR A O 1
ATOM 1642 N N . THR A 1 205 ? 17.920 1.836 -36.668 1.00 46.81 205 THR A N 1
ATOM 1643 C CA . THR A 1 205 ? 18.136 3.261 -37.013 1.00 46.81 205 THR A CA 1
ATOM 1644 C C . THR A 1 205 ? 19.591 3.651 -36.759 1.00 46.81 205 THR A C 1
ATOM 1646 O O . THR A 1 205 ? 20.065 3.657 -35.628 1.00 46.81 205 THR A O 1
ATOM 1649 N N . HIS A 1 206 ? 20.296 4.060 -37.812 1.00 49.56 206 HIS A N 1
ATOM 1650 C CA . HIS A 1 206 ? 21.596 4.736 -37.743 1.00 49.56 206 HIS A CA 1
ATOM 1651 C C . HIS A 1 206 ? 21.460 6.230 -37.385 1.00 49.56 206 HIS A C 1
ATOM 1653 O O . HIS A 1 206 ? 22.197 7.062 -37.909 1.00 49.56 206 HIS A O 1
ATOM 1659 N N . VAL A 1 207 ? 20.498 6.591 -36.529 1.00 51.25 207 VAL A N 1
ATOM 1660 C CA . VAL A 1 207 ? 20.237 7.985 -36.145 1.00 51.25 207 VAL A CA 1
ATOM 1661 C C . VAL A 1 207 ? 20.619 8.161 -34.674 1.00 51.25 207 VAL A C 1
ATOM 1663 O O . VAL A 1 207 ? 20.046 7.488 -33.818 1.00 51.25 207 VAL A O 1
ATOM 1666 N N . PRO A 1 208 ? 21.608 9.014 -34.359 1.00 48.50 208 PRO A N 1
ATOM 1667 C CA . PRO A 1 208 ? 21.966 9.304 -32.983 1.00 48.50 208 PRO A CA 1
ATOM 1668 C C . PRO A 1 208 ? 20.836 10.125 -32.341 1.00 48.50 208 PRO A C 1
ATOM 1670 O O . PRO A 1 208 ? 20.403 11.123 -32.907 1.00 48.50 208 PRO A O 1
ATOM 1673 N N . GLU A 1 209 ? 20.386 9.687 -31.163 1.00 55.03 209 GLU A N 1
ATOM 1674 C CA . GLU A 1 209 ? 19.437 10.377 -30.268 1.00 55.03 209 GLU A CA 1
ATOM 1675 C C . GLU A 1 209 ? 17.956 10.371 -30.689 1.00 55.03 209 GLU A C 1
ATOM 1677 O O . GLU A 1 209 ? 17.351 11.401 -30.979 1.00 55.03 209 GLU A O 1
ATOM 1682 N N . GLU A 1 210 ? 17.302 9.209 -30.632 1.00 57.00 210 GLU A N 1
ATOM 1683 C CA . GLU A 1 210 ? 15.839 9.191 -30.660 1.00 57.00 210 GLU A CA 1
ATOM 1684 C C . GLU A 1 210 ? 15.224 9.622 -29.301 1.00 57.00 210 GLU A C 1
ATOM 1686 O O . GLU A 1 210 ? 15.623 9.121 -28.243 1.00 57.00 210 GLU A O 1
ATOM 1691 N N . PRO A 1 211 ? 14.179 10.478 -29.287 1.00 62.28 211 PRO A N 1
ATOM 1692 C CA . PRO A 1 211 ? 13.534 10.991 -28.069 1.00 62.28 211 PRO A CA 1
ATOM 1693 C C . PRO A 1 211 ? 12.713 9.942 -27.296 1.00 62.28 211 PRO A C 1
ATOM 1695 O O . PRO A 1 211 ? 12.083 10.273 -26.287 1.00 62.28 211 PRO A O 1
ATOM 1698 N N . TRP A 1 212 ? 12.702 8.678 -27.729 1.00 60.78 212 TRP A N 1
ATOM 1699 C CA . TRP A 1 212 ? 11.897 7.607 -27.134 1.00 60.78 212 TRP A CA 1
ATOM 1700 C C . TRP A 1 212 ? 12.211 7.349 -25.661 1.00 60.78 212 TRP A C 1
ATOM 1702 O O . TRP A 1 212 ? 11.303 7.017 -24.904 1.00 60.78 212 TRP A O 1
ATOM 1712 N N . GLY A 1 213 ? 13.456 7.566 -25.223 1.00 61.81 213 GLY A N 1
ATOM 1713 C CA . GLY A 1 213 ? 13.820 7.458 -23.806 1.00 61.81 213 GLY A CA 1
ATOM 1714 C C . GLY A 1 213 ? 13.109 8.498 -22.930 1.00 61.81 213 GLY A C 1
ATOM 1715 O O . GLY A 1 213 ? 12.597 8.170 -21.860 1.00 61.81 213 GLY A O 1
ATOM 1716 N N . ILE A 1 214 ? 13.013 9.742 -23.409 1.00 68.06 214 ILE A N 1
ATOM 1717 C CA . ILE A 1 214 ? 12.319 10.831 -22.707 1.00 68.06 214 ILE A CA 1
ATOM 1718 C C . ILE A 1 214 ? 10.802 10.645 -22.827 1.00 68.06 214 ILE A C 1
ATOM 1720 O O . ILE A 1 214 ? 10.088 10.760 -21.832 1.00 68.06 214 ILE A O 1
ATOM 1724 N N . LEU A 1 215 ? 10.297 10.295 -24.013 1.00 70.06 215 LEU A N 1
ATOM 1725 C CA . LEU A 1 215 ? 8.870 10.046 -24.243 1.00 70.06 215 LEU A CA 1
ATOM 1726 C C . LEU A 1 215 ? 8.351 8.864 -23.409 1.00 70.06 215 LEU A C 1
ATOM 1728 O O . LEU A 1 215 ? 7.289 8.973 -22.798 1.00 70.06 215 LEU A O 1
ATOM 1732 N N . GLY A 1 216 ? 9.129 7.783 -23.299 1.00 65.12 216 GLY A N 1
ATOM 1733 C CA . GLY A 1 216 ? 8.822 6.608 -22.478 1.00 65.12 216 GLY A CA 1
ATOM 1734 C C . GLY A 1 216 ? 8.836 6.866 -20.967 1.00 65.12 216 GLY A C 1
ATOM 1735 O O . GLY A 1 216 ? 8.339 6.045 -20.197 1.00 65.12 216 GLY A O 1
ATOM 1736 N N . LEU A 1 217 ? 9.352 8.016 -20.526 1.00 70.19 217 LEU A N 1
ATOM 1737 C CA . LEU A 1 217 ? 9.286 8.466 -19.136 1.00 70.19 217 LEU A CA 1
ATOM 1738 C C . LEU A 1 217 ? 8.180 9.513 -18.936 1.00 70.19 217 LEU A C 1
ATOM 1740 O O . LEU A 1 217 ? 7.363 9.383 -18.028 1.00 70.19 217 LEU A O 1
ATOM 1744 N N . VAL A 1 218 ? 8.100 10.521 -19.808 1.00 78.38 218 VAL A N 1
ATOM 1745 C CA . VAL A 1 218 ? 7.175 11.658 -19.668 1.00 78.38 218 VAL A CA 1
ATOM 1746 C C . VAL A 1 218 ? 5.721 11.270 -19.950 1.00 78.38 218 VAL A C 1
ATOM 1748 O O . VAL A 1 218 ? 4.834 11.684 -19.201 1.00 78.38 218 VAL A O 1
ATOM 1751 N N . ILE A 1 219 ? 5.450 10.466 -20.986 1.00 80.44 219 ILE A N 1
ATOM 1752 C CA . ILE A 1 219 ? 4.076 10.074 -21.349 1.00 80.44 219 ILE A CA 1
ATOM 1753 C C . ILE A 1 219 ? 3.427 9.246 -20.224 1.00 80.44 219 ILE A C 1
ATOM 1755 O O . ILE A 1 219 ? 2.330 9.611 -19.787 1.00 80.44 219 ILE A O 1
ATOM 1759 N N . PRO A 1 220 ? 4.079 8.199 -19.676 1.00 81.31 220 PRO A N 1
ATOM 1760 C CA . PRO A 1 220 ? 3.538 7.457 -18.539 1.00 81.31 220 PRO A CA 1
ATOM 1761 C C . PRO A 1 220 ? 3.258 8.321 -17.306 1.00 81.31 220 PRO A C 1
ATOM 1763 O O . PRO A 1 220 ? 2.196 8.181 -16.695 1.00 81.31 220 PRO A O 1
ATOM 1766 N N . ILE A 1 221 ? 4.155 9.260 -16.977 1.00 80.38 221 ILE A N 1
ATOM 1767 C CA . ILE A 1 221 ? 3.958 10.204 -15.866 1.00 80.38 221 ILE A CA 1
ATOM 1768 C C . ILE A 1 221 ? 2.732 11.082 -16.117 1.00 80.38 221 ILE A C 1
ATOM 1770 O O . ILE A 1 221 ? 1.894 11.235 -15.226 1.00 80.38 221 ILE A O 1
ATOM 1774 N N . ALA A 1 222 ? 2.598 11.649 -17.319 1.00 83.56 222 ALA A N 1
ATOM 1775 C CA . ALA A 1 222 ? 1.484 12.528 -17.664 1.00 83.56 222 ALA A CA 1
ATOM 1776 C C . ALA A 1 222 ? 0.132 11.801 -17.573 1.00 83.56 222 ALA A C 1
ATOM 1778 O O . ALA A 1 222 ? -0.819 12.341 -17.001 1.00 83.56 222 ALA A O 1
ATOM 1779 N N . ILE A 1 223 ? 0.057 10.560 -18.069 1.00 84.31 223 ILE A N 1
ATOM 1780 C CA . ILE A 1 223 ? -1.148 9.721 -17.998 1.00 84.31 223 ILE A CA 1
ATOM 1781 C C . ILE A 1 223 ? -1.485 9.387 -16.539 1.00 84.31 223 ILE A C 1
ATOM 1783 O O . ILE A 1 223 ? -2.607 9.637 -16.092 1.00 84.31 223 ILE A O 1
ATOM 1787 N N . ALA A 1 224 ? -0.515 8.877 -15.775 1.00 81.25 224 ALA A N 1
ATOM 1788 C CA . ALA A 1 224 ? -0.706 8.508 -14.375 1.00 81.25 224 ALA A CA 1
ATOM 1789 C C . ALA A 1 224 ? -1.134 9.705 -13.512 1.00 81.25 224 ALA A C 1
ATOM 1791 O O . ALA A 1 224 ? -2.101 9.626 -12.748 1.00 81.25 224 ALA A O 1
ATOM 1792 N N . TYR A 1 225 ? -0.464 10.848 -13.675 1.00 81.75 225 TYR A N 1
ATOM 1793 C CA . TYR A 1 225 ? -0.798 12.078 -12.967 1.00 81.75 225 TYR A CA 1
ATOM 1794 C C . TYR A 1 225 ? -2.167 12.634 -13.386 1.00 81.75 225 TYR A C 1
ATOM 1796 O O . TYR A 1 225 ? -2.942 13.080 -12.535 1.00 81.75 225 TYR A O 1
ATOM 1804 N N . GLY A 1 226 ? -2.504 12.582 -14.679 1.00 82.25 226 GLY A N 1
ATOM 1805 C CA . GLY A 1 226 ? -3.806 13.001 -15.201 1.00 82.25 226 GLY A CA 1
ATOM 1806 C C . GLY A 1 226 ? -4.961 12.174 -14.629 1.00 82.25 226 GLY A C 1
ATOM 1807 O O . GLY A 1 226 ? -5.969 12.737 -14.175 1.00 82.25 226 GLY A O 1
ATOM 1808 N N . LEU A 1 227 ? -4.787 10.850 -14.567 1.00 85.50 227 LEU A N 1
ATOM 1809 C CA . LEU A 1 227 ? -5.724 9.923 -13.930 1.00 85.50 227 LEU A CA 1
ATOM 1810 C C . LEU A 1 227 ? -5.877 10.239 -12.439 1.00 85.50 227 LEU A C 1
ATOM 1812 O O . LEU A 1 227 ? -6.996 10.486 -11.977 1.00 85.50 227 LEU A O 1
ATOM 1816 N N . TYR A 1 228 ? -4.761 10.333 -11.709 1.00 86.12 228 TYR A N 1
ATOM 1817 C CA . TYR A 1 228 ? -4.750 10.704 -10.294 1.00 86.12 228 TYR A CA 1
ATOM 1818 C C . TYR A 1 228 ? -5.519 12.003 -10.046 1.00 86.12 228 TYR A C 1
ATOM 1820 O O . TYR A 1 228 ? -6.435 12.044 -9.225 1.00 86.12 228 TYR A O 1
ATOM 1828 N N . ARG A 1 229 ? -5.190 13.071 -10.781 1.00 83.62 229 ARG A N 1
ATOM 1829 C CA . ARG A 1 229 ? -5.776 14.401 -10.584 1.00 83.62 229 ARG A CA 1
ATOM 1830 C C . ARG A 1 229 ? -7.275 14.409 -10.860 1.00 83.62 229 ARG A C 1
ATOM 1832 O O . ARG A 1 229 ? -8.023 15.071 -10.138 1.00 83.62 229 ARG A O 1
ATOM 1839 N N . THR A 1 230 ? -7.728 13.677 -11.873 1.00 84.69 230 THR A N 1
ATOM 1840 C CA . THR A 1 230 ? -9.152 13.575 -12.217 1.00 84.69 230 THR A CA 1
ATOM 1841 C C . THR A 1 230 ? -9.931 12.857 -11.120 1.00 84.69 230 THR A C 1
ATOM 1843 O O . THR A 1 230 ? -10.952 13.369 -10.648 1.00 84.69 230 THR A O 1
ATOM 1846 N N . VAL A 1 231 ? -9.427 11.712 -10.655 1.00 84.38 231 VAL A N 1
ATOM 1847 C CA . VAL A 1 231 ? -10.078 10.932 -9.597 1.00 84.38 231 VAL A CA 1
ATOM 1848 C C . VAL A 1 231 ? -10.022 11.671 -8.258 1.00 84.38 231 VAL A C 1
ATOM 1850 O O . VAL A 1 231 ? -11.046 11.794 -7.589 1.00 84.38 231 VAL A O 1
ATOM 1853 N N . ALA A 1 232 ? -8.884 12.270 -7.899 1.00 81.94 232 ALA A N 1
ATOM 1854 C CA . ALA A 1 232 ? -8.725 13.043 -6.668 1.00 81.94 232 ALA A CA 1
ATOM 1855 C C . ALA A 1 232 ? -9.647 14.273 -6.617 1.00 81.94 232 ALA A C 1
ATOM 1857 O O . ALA A 1 232 ? -10.197 14.594 -5.559 1.00 81.94 232 ALA A O 1
ATOM 1858 N N . ARG A 1 233 ? -9.870 14.953 -7.752 1.00 85.81 233 ARG A N 1
ATOM 1859 C CA . ARG A 1 233 ? -10.850 16.049 -7.847 1.00 85.81 233 ARG A CA 1
A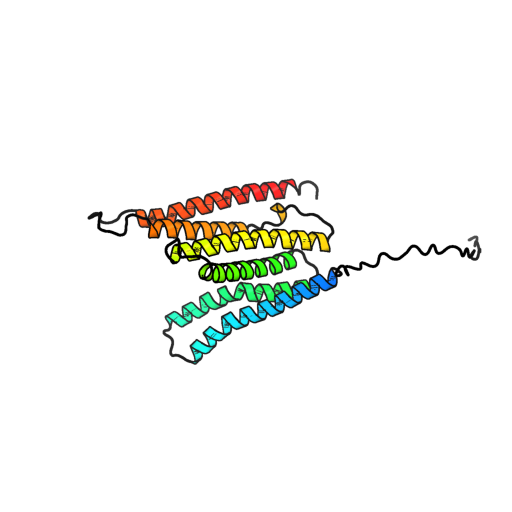TOM 1860 C C . ARG A 1 233 ? -12.275 15.557 -7.615 1.00 85.81 233 ARG A C 1
ATOM 1862 O O . ARG A 1 233 ? -13.008 16.192 -6.860 1.00 85.81 233 ARG A O 1
ATOM 1869 N N . ARG A 1 234 ? -12.669 14.436 -8.230 1.00 83.31 234 ARG A N 1
ATOM 1870 C CA . ARG A 1 234 ? -13.997 13.829 -8.015 1.00 83.31 234 ARG A CA 1
ATOM 1871 C C . ARG A 1 234 ? -14.186 13.407 -6.560 1.00 83.31 234 ARG A C 1
ATOM 1873 O O . ARG A 1 234 ? -15.227 13.693 -5.980 1.00 83.31 234 ARG A O 1
ATOM 1880 N N . LEU A 1 235 ? -13.155 12.812 -5.967 1.00 82.38 235 LEU A N 1
ATOM 1881 C CA . LEU A 1 235 ? -13.136 12.412 -4.565 1.00 82.38 235 LEU A CA 1
ATOM 1882 C C . LEU A 1 235 ? -13.308 13.619 -3.635 1.00 82.38 235 LEU A C 1
ATOM 1884 O O . LEU A 1 235 ? -14.186 13.610 -2.783 1.00 82.38 235 LEU A O 1
ATOM 1888 N N . THR A 1 236 ? -12.527 14.684 -3.841 1.00 81.31 236 THR A N 1
ATOM 1889 C CA . THR A 1 236 ? -12.587 15.892 -3.000 1.00 81.31 236 THR A CA 1
ATOM 1890 C C . THR A 1 236 ? -13.968 16.554 -3.080 1.00 81.31 236 THR A C 1
ATOM 1892 O O . THR A 1 236 ? -14.532 16.906 -2.049 1.00 81.31 236 THR A O 1
ATOM 1895 N N . LYS A 1 237 ? -14.564 16.641 -4.279 1.00 81.88 237 LYS A N 1
ATOM 1896 C CA . LYS A 1 237 ? -15.944 17.131 -4.450 1.00 81.88 237 LYS A CA 1
ATOM 1897 C C . LYS A 1 237 ? -16.962 16.252 -3.719 1.00 81.88 237 LYS A C 1
ATOM 1899 O O . LYS A 1 237 ? -17.843 16.766 -3.040 1.00 81.88 237 LYS A O 1
ATOM 1904 N N . ALA A 1 238 ? -16.832 14.929 -3.825 1.00 76.81 238 ALA A N 1
ATOM 1905 C CA . ALA A 1 238 ? -17.718 13.995 -3.135 1.00 76.81 238 ALA A CA 1
ATOM 1906 C C . ALA A 1 238 ? -17.610 14.103 -1.605 1.00 76.81 238 ALA A C 1
ATOM 1908 O O . ALA A 1 238 ? -18.610 13.923 -0.920 1.00 76.81 238 ALA A O 1
ATOM 1909 N N . GLN A 1 239 ? -16.424 14.409 -1.073 1.00 77.06 239 GLN A N 1
ATOM 1910 C CA . GLN A 1 239 ? -16.201 14.609 0.361 1.00 77.06 239 GLN A CA 1
ATOM 1911 C C . GLN A 1 239 ? -16.778 15.946 0.850 1.00 77.06 239 GLN A C 1
ATOM 1913 O O . GLN A 1 239 ? -17.444 15.979 1.879 1.00 77.06 239 GLN A O 1
ATOM 1918 N N . GLN A 1 240 ? -16.603 17.029 0.084 1.00 76.06 240 GLN A N 1
ATOM 1919 C CA . GLN A 1 240 ? -17.164 18.346 0.413 1.00 76.06 240 GLN A CA 1
ATOM 1920 C C . GLN A 1 240 ? -18.696 18.359 0.403 1.00 76.06 240 GLN A C 1
ATOM 1922 O O . GLN A 1 240 ? -19.298 18.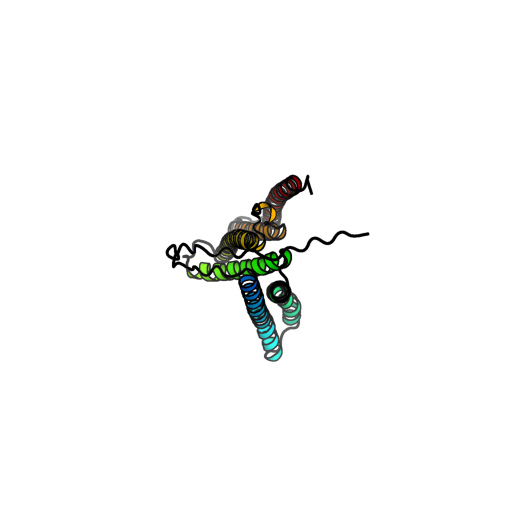970 1.275 1.00 76.06 240 GLN A O 1
ATOM 1927 N N . ASN A 1 241 ? -19.331 17.634 -0.521 1.00 67.75 241 ASN A N 1
ATOM 1928 C CA . ASN A 1 241 ? -20.794 17.570 -0.617 1.00 67.75 241 ASN A CA 1
ATOM 1929 C C . ASN A 1 241 ? -21.469 16.800 0.533 1.00 67.75 241 ASN A C 1
ATOM 1931 O O . ASN A 1 241 ? -22.688 16.856 0.659 1.00 67.75 241 ASN A O 1
ATOM 1935 N N . VAL A 1 242 ? -20.708 16.066 1.350 1.00 62.50 242 VAL A N 1
ATOM 1936 C CA . VAL A 1 242 ? -21.231 15.337 2.521 1.00 62.50 242 VAL A CA 1
ATOM 1937 C C . VAL A 1 242 ? -21.037 16.129 3.820 1.00 62.50 242 VAL A C 1
ATOM 1939 O O . VAL A 1 242 ? -21.784 15.921 4.769 1.00 62.50 242 VAL A O 1
ATOM 1942 N N . ALA A 1 243 ? -20.105 17.086 3.847 1.00 56.66 243 ALA A N 1
ATOM 1943 C CA . ALA A 1 243 ? -19.840 17.951 4.995 1.00 56.66 243 ALA A CA 1
ATOM 1944 C C . ALA A 1 243 ? -20.585 19.315 5.059 1.00 56.66 243 ALA A C 1
ATOM 1946 O O . ALA A 1 243 ? -20.223 20.093 5.936 1.00 56.66 243 ALA A O 1
ATOM 1947 N N . PRO A 1 244 ? -21.582 19.687 4.219 1.00 46.84 244 PRO A N 1
ATOM 1948 C CA . PRO A 1 244 ? -22.128 21.047 4.268 1.00 46.84 244 PRO A CA 1
ATOM 1949 C C . PRO A 1 244 ? -23.069 21.319 5.459 1.00 46.84 244 PRO A C 1
ATOM 1951 O O . PRO A 1 244 ? -23.518 22.450 5.593 1.00 46.84 244 PRO A O 1
ATOM 1954 N N . ASN A 1 245 ? -23.348 20.329 6.322 1.00 41.00 245 ASN A N 1
ATOM 1955 C CA . ASN A 1 245 ? -24.289 20.450 7.449 1.00 41.00 245 ASN A CA 1
ATOM 1956 C C . ASN A 1 245 ? -23.710 19.991 8.810 1.00 41.00 245 ASN A C 1
ATOM 1958 O O . ASN A 1 245 ? -24.483 19.575 9.672 1.00 41.00 245 ASN A O 1
ATOM 1962 N N . ALA A 1 246 ? -22.385 19.998 8.990 1.00 39.62 246 ALA A N 1
ATOM 1963 C CA . ALA A 1 246 ? -21.752 19.734 10.290 1.00 39.62 246 ALA A CA 1
ATOM 1964 C C . ALA A 1 246 ? -21.311 21.040 10.959 1.00 39.62 246 ALA A C 1
ATOM 1966 O O . ALA A 1 246 ? -20.746 21.892 10.236 1.00 39.62 246 ALA A O 1
#

Radius of gyration: 27.69 Å; chains: 1; bounding box: 81×45×93 Å

pLDDT: mean 73.7, std 14.65, range [36.09, 91.75]

Sequence (246 aa):
MEPRFDNKPNKAWGSRASGPEPTSTCEEMRPEHTRRLLGGFATLLGAWWTWSTIVPPITRIWSDGFESFDVVFLLTIVPLMAIPGILSVVFGVRLFHEMQESSLRWVIGVFAIFFAFFLSSRASEALPSLLPDRLESTAFLLVASLIAVVAYLFAIRLLIRHFTQEDRRFSLLLGRGALILIAWQVWLLLSGIFKEYSPIKEGYTHVPEEPWGILGLVIPIAIAYGLYRTVARRLTKAQQNVAPNA

Foldseek 3Di:
DDDDDDDDDDDDDDDDDPDPDPPDPPVPDQLLRVLLVLLVVLQVVLVVQLCVLLVVVVVDVVPDDDDVVVVVVSVPVSVVSSVLSVQSNVLSVVSNVDPDLVSVLSSLVSVLVVQLVVQLVVVVVPDDCPDPPQLSSLVSSLVSSVVSLVVSLVVSQVSCCSVVVDGDDSLVSDDLVSLLVNLVSQLSNQLVCLVVPPPPPDDPDPDPDDCSVVCSNVVSNCVSVVSSVVVVVVSVVVVVVVPPPD